Protein AF-A0A5C7UWY8-F1 (afdb_monomer)

Solvent-accessible surface area (backbone atoms only — not comparable to full-atom values): 12511 Å² total; per-residue (Å²): 142,84,90,80,82,90,76,83,80,80,79,81,80,80,80,80,78,79,77,80,76,74,81,79,75,79,69,24,66,31,75,59,85,69,29,35,39,34,20,68,48,31,67,48,39,24,32,61,89,77,68,46,77,48,72,62,61,56,79,76,38,30,28,92,88,68,48,75,45,56,75,54,28,55,38,21,54,36,47,46,75,54,93,52,32,35,44,28,36,22,42,49,63,49,103,84,68,50,74,41,86,47,75,48,54,33,66,40,51,80,60,57,79,75,65,76,78,57,70,84,67,46,57,64,47,76,41,80,88,83,27,38,39,38,38,37,72,41,77,53,93,84,37,36,23,29,38,36,26,43,38,54,76,94,47,99,48,69,46,82,45,80,43,83,75,35,80,90,40,67,84,40,74,79,84,80,82,88,76,81,86,90,83,90,84,84,80,85,80,80,86,82,88,86,87,86,134

pLDDT: mean 73.96, std 18.3, range [34.88, 95.44]

Sequence (197 aa):
MTVIKHQKFSIFSAFFLLCMCGNVIAESIAIKHDQIFIADKGLVVKNLLTGQLNQCTAPPLLDPAGNDVSSLLATATDIVIKRNLAVITVHPADNQGNATTDTVTVDVSKCLEQKTIPVKECISTVDLDRGVLTIPCVKINDSIVTVSMDRRGNSSNWEVTFFQNNSTMANYNEDDDDDDDDDDDDEETNKSEQKKR

Mean predicted aligned error: 17.4 Å

Foldseek 3Di:
DDDDDDDDPDPPPPPPPPPPPPPPDDWAWDDDFQWIWTQDLFTWIAGNVPRHTDCLRPDQFQAPVGDRCRNQSNAWRYWDDDQQKIWTWGFDADPVRHTDIDITITGNNSVDPQLDDPVVQQDWDADVVQQKTWGFQDDDPQATWIKMWHDPPPDPDTHIDTDRDPPSRGRHGDRPPCDDDDDDDDPDDDDDDDDDD

Radius of gyration: 32.95 Å; Cα contacts (8 Å, |Δi|>4): 306; chains: 1; bounding box: 58×58×141 Å

Nearest PDB structures (foldseek):
  3akh-assembly1_A  TM=3.050E-01  e=1.985E+00  Streptomyces avermitilis MA-4680 = NBRC 14893
  8pn9-assembly1_G  TM=2.428E-01  e=8.972E+00  Homo sapiens

Secondary structure (DSSP, 8-state):
------------------------PPPEEEEETTEEEEESSSEEEEETTT-PEEGGGPSPPB-TTS-B-TTGGGGEEEEEEETTEEEEEE--B-TTS-B--EEEEEE-GGGS---PPPGGGS--EEETTTTEEEEEEEEETTEEEEEEEEE-TTSS-EEEEEE---TTSTT--------------------------

Structure (mmCIF, N/CA/C/O backbone):
data_AF-A0A5C7UWY8-F1
#
_entry.id   AF-A0A5C7UWY8-F1
#
loop_
_atom_site.group_PDB
_atom_site.id
_atom_site.type_symbol
_atom_site.label_atom_id
_atom_site.label_alt_id
_atom_site.label_comp_id
_atom_site.label_asym_id
_atom_site.label_entity_id
_atom_site.label_seq_id
_atom_site.pdbx_PDB_ins_code
_atom_site.Cartn_x
_atom_site.Cartn_y
_atom_site.Cartn_z
_atom_site.occupancy
_atom_site.B_iso_or_equiv
_atom_site.auth_seq_id
_atom_site.auth_comp_id
_atom_site.auth_asym_id
_atom_site.auth_atom_id
_atom_site.pdbx_PDB_model_num
ATOM 1 N N . MET A 1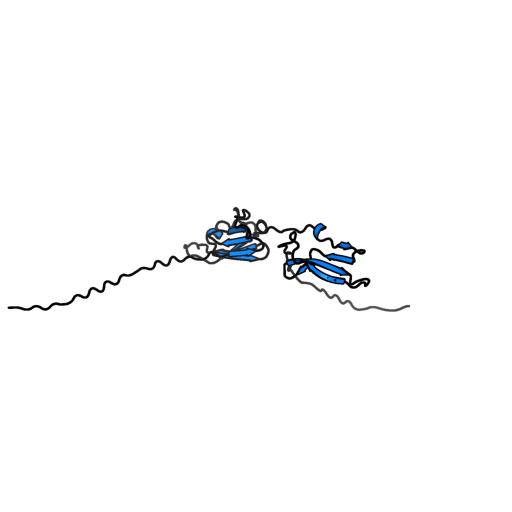 1 ? -12.396 -45.780 -80.104 1.00 41.78 1 MET A N 1
ATOM 2 C CA . MET A 1 1 ? -12.668 -46.555 -78.876 1.00 41.78 1 MET A CA 1
ATOM 3 C C . MET A 1 1 ? -11.401 -46.551 -78.040 1.00 41.78 1 MET A C 1
ATOM 5 O O . MET A 1 1 ? -10.534 -47.379 -78.273 1.00 41.78 1 MET A O 1
ATOM 9 N N . THR A 1 2 ? -11.269 -45.596 -77.118 1.00 36.19 2 THR A N 1
ATOM 10 C CA . THR A 1 2 ? -10.106 -45.504 -76.222 1.00 36.19 2 THR A CA 1
ATOM 11 C C . THR A 1 2 ? -10.588 -44.934 -74.896 1.00 36.19 2 THR A C 1
ATOM 13 O O . THR A 1 2 ? -11.111 -43.824 -74.861 1.00 36.19 2 THR A O 1
ATOM 16 N N . VAL A 1 3 ? -10.480 -45.716 -73.824 1.00 40.75 3 VAL A N 1
ATOM 17 C CA . VAL A 1 3 ? -10.902 -45.328 -72.472 1.00 40.75 3 VAL A CA 1
ATOM 18 C C . VAL A 1 3 ? -9.666 -44.879 -71.704 1.00 40.75 3 VAL A C 1
ATOM 20 O O . VAL A 1 3 ? -8.718 -45.651 -71.587 1.00 40.75 3 VAL A O 1
ATOM 23 N N . ILE A 1 4 ? -9.683 -43.668 -71.145 1.00 46.47 4 ILE A N 1
ATOM 24 C CA . ILE A 1 4 ? -8.669 -43.213 -70.185 1.00 46.47 4 ILE A CA 1
ATOM 25 C C . ILE A 1 4 ? -9.378 -42.879 -68.869 1.00 46.47 4 ILE A C 1
ATOM 27 O O . ILE A 1 4 ? -10.411 -42.214 -68.848 1.00 46.47 4 ILE A O 1
ATOM 31 N N . LYS A 1 5 ? -8.864 -43.456 -67.779 1.00 43.47 5 LYS A N 1
ATOM 32 C CA . LYS A 1 5 ? -9.513 -43.512 -66.462 1.00 43.47 5 LYS A CA 1
ATOM 33 C C . LYS A 1 5 ? -9.507 -42.162 -65.744 1.00 43.47 5 LYS A C 1
ATOM 35 O O . LYS A 1 5 ? -8.521 -41.435 -65.780 1.00 43.47 5 LYS A O 1
ATOM 40 N N . HIS A 1 6 ? -10.559 -41.918 -64.961 1.00 42.94 6 HIS A N 1
ATOM 41 C CA . HIS A 1 6 ? -10.547 -40.910 -63.902 1.00 42.94 6 HIS A CA 1
ATOM 42 C C . HIS A 1 6 ? -9.427 -41.187 -62.889 1.00 42.94 6 HIS A C 1
ATOM 44 O O . HIS A 1 6 ? -9.420 -42.242 -62.251 1.00 42.94 6 HIS A O 1
ATOM 50 N N . GLN A 1 7 ? -8.564 -40.200 -62.656 1.00 39.53 7 GLN A N 1
ATOM 51 C CA . GLN A 1 7 ? -7.721 -40.137 -61.466 1.00 39.53 7 GLN A CA 1
ATOM 52 C C . GLN A 1 7 ? -8.296 -39.062 -60.539 1.00 39.53 7 GLN A C 1
ATOM 54 O O . GLN A 1 7 ? -8.311 -37.878 -60.870 1.00 39.53 7 GLN A O 1
ATOM 59 N N . LYS A 1 8 ? -8.851 -39.486 -59.398 1.00 43.44 8 LYS A N 1
ATOM 60 C CA . LYS A 1 8 ? -9.470 -38.585 -58.418 1.00 43.44 8 LYS A CA 1
ATOM 61 C C . LYS A 1 8 ? -8.379 -37.772 -57.718 1.00 43.44 8 LYS A C 1
ATOM 63 O O . LYS A 1 8 ? -7.699 -38.301 -56.844 1.00 43.44 8 LYS A O 1
ATOM 68 N N . PHE A 1 9 ? -8.232 -36.498 -58.074 1.00 41.44 9 PHE A N 1
ATOM 69 C CA . PHE A 1 9 ? -7.355 -35.587 -57.341 1.00 41.44 9 PHE A CA 1
ATOM 70 C C . PHE A 1 9 ? -8.073 -35.117 -56.068 1.00 41.44 9 PHE A C 1
ATOM 72 O O . PHE A 1 9 ? -8.930 -34.236 -56.100 1.00 41.44 9 PHE A O 1
ATOM 79 N N . SER A 1 10 ? -7.786 -35.783 -54.949 1.00 45.25 10 SER A N 1
ATOM 80 C CA . SER A 1 10 ? -8.352 -35.453 -53.639 1.00 45.25 10 SER A CA 1
ATOM 81 C C . SER A 1 10 ? -7.640 -34.225 -53.071 1.00 45.25 10 SER A C 1
ATOM 83 O O . SER A 1 10 ? -6.580 -34.336 -52.462 1.00 45.25 10 SER A O 1
ATOM 85 N N . ILE A 1 11 ? -8.215 -33.043 -53.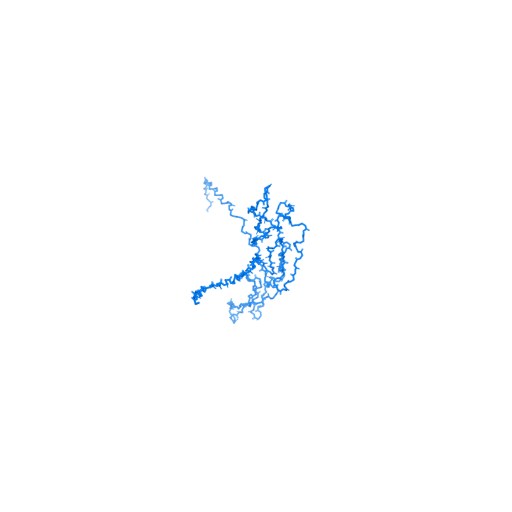296 1.00 49.72 11 ILE A N 1
ATOM 86 C CA . ILE A 1 11 ? -7.726 -31.799 -52.693 1.00 49.72 11 ILE A CA 1
ATOM 87 C C . ILE A 1 11 ? -8.260 -31.723 -51.259 1.00 49.72 11 ILE A C 1
ATOM 89 O O . ILE A 1 11 ? -9.351 -31.213 -51.006 1.00 49.72 11 ILE A O 1
ATOM 93 N N . PHE A 1 12 ? -7.477 -32.246 -50.314 1.00 43.03 12 PHE A N 1
ATOM 94 C CA . PHE A 1 12 ? -7.636 -31.947 -48.891 1.00 43.03 12 PHE A CA 1
ATOM 95 C C . PHE A 1 12 ? -7.250 -30.481 -48.653 1.00 43.03 12 PHE A C 1
ATOM 97 O O . PHE A 1 12 ? -6.081 -30.155 -48.456 1.00 43.03 12 PHE A O 1
ATOM 104 N N . SER A 1 13 ? -8.237 -29.584 -48.694 1.00 48.44 13 SER A N 1
ATOM 105 C CA . SER A 1 13 ? -8.031 -28.177 -48.343 1.00 48.44 13 SER A CA 1
ATOM 106 C C . SER A 1 13 ? -8.022 -28.031 -46.820 1.00 48.44 13 SER A C 1
ATOM 108 O O . SER A 1 13 ? -9.061 -27.838 -46.189 1.00 48.44 13 SER A O 1
ATOM 110 N N . ALA A 1 14 ? -6.843 -28.195 -46.217 1.00 52.59 14 ALA A N 1
ATOM 111 C CA . ALA A 1 14 ? -6.640 -27.965 -44.793 1.00 52.59 14 ALA A CA 1
ATOM 112 C C . ALA A 1 14 ? -6.742 -26.460 -44.495 1.00 52.59 14 ALA A C 1
ATOM 114 O O . ALA A 1 14 ? -5.789 -25.707 -44.692 1.00 52.59 14 ALA A O 1
ATOM 115 N N . PHE A 1 15 ? -7.910 -26.022 -44.021 1.00 52.28 15 PHE A N 1
ATOM 116 C CA . PHE A 1 15 ? -8.101 -24.664 -43.518 1.00 52.28 15 PHE A CA 1
ATOM 117 C C . PHE A 1 15 ? -7.307 -24.500 -42.214 1.00 52.28 15 PHE A C 1
ATOM 119 O O . PHE A 1 15 ? -7.752 -24.905 -41.141 1.00 52.28 15 PHE A O 1
ATOM 126 N N . PHE A 1 16 ? -6.109 -23.923 -42.317 1.00 50.97 16 PHE A N 1
ATOM 127 C CA . PHE A 1 16 ? -5.295 -23.534 -41.167 1.00 50.97 16 PHE A CA 1
ATOM 128 C C . PHE A 1 16 ? -5.970 -22.347 -40.468 1.00 50.97 16 PHE A C 1
ATOM 130 O O . PHE A 1 16 ? -5.723 -21.184 -40.787 1.00 50.97 16 PHE A O 1
ATOM 137 N N . LEU A 1 17 ? -6.865 -22.642 -39.524 1.00 53.84 17 LEU A N 1
ATOM 138 C CA . LEU A 1 17 ? -7.429 -21.634 -38.638 1.00 53.84 17 LEU A CA 1
ATOM 139 C C . LEU A 1 17 ? -6.336 -21.223 -37.641 1.00 53.84 17 LEU A C 1
ATOM 141 O O . LEU A 1 17 ? -6.195 -21.835 -36.583 1.00 53.84 17 LEU A O 1
ATOM 145 N N . LEU A 1 18 ? -5.536 -20.210 -37.997 1.00 51.44 18 LEU A N 1
ATOM 146 C CA . LEU A 1 18 ? -4.628 -19.562 -37.051 1.00 51.44 18 LEU A CA 1
ATOM 147 C C . LEU A 1 18 ? -5.477 -18.922 -35.948 1.00 51.44 18 LEU A C 1
ATOM 149 O O . LEU A 1 18 ? -5.981 -17.807 -36.091 1.00 51.44 18 LEU A O 1
ATOM 153 N N . CYS A 1 19 ? -5.641 -19.642 -34.841 1.00 55.00 19 CYS A N 1
ATOM 154 C CA . CYS A 1 19 ? -6.158 -19.062 -33.618 1.00 55.00 19 CYS A CA 1
ATOM 155 C C . CYS A 1 19 ? -5.071 -18.129 -33.077 1.00 55.00 19 CYS A C 1
ATOM 157 O O . CYS A 1 19 ? -4.118 -18.574 -32.436 1.00 55.00 19 CYS A O 1
ATOM 159 N N . MET A 1 20 ? -5.183 -16.839 -33.397 1.00 54.94 20 MET A N 1
ATOM 160 C CA . MET A 1 20 ? -4.377 -15.787 -32.784 1.00 54.94 20 MET A CA 1
ATOM 161 C C . MET A 1 20 ? -4.8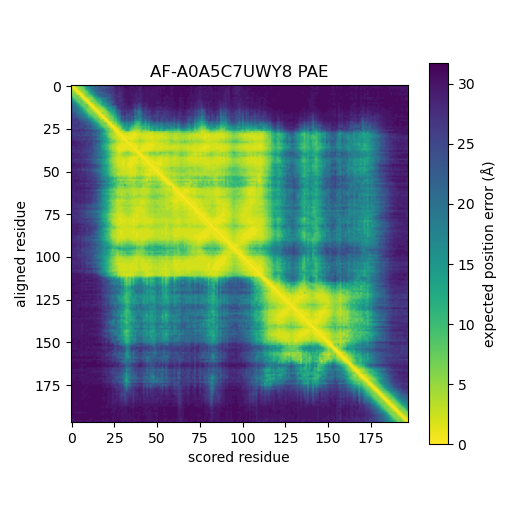10 -15.649 -31.322 1.00 54.94 20 MET A C 1
ATOM 163 O O . MET A 1 20 ? -5.588 -14.763 -30.971 1.00 54.94 20 MET A O 1
ATOM 167 N N . CYS A 1 21 ? -4.326 -16.555 -30.473 1.00 60.94 21 CYS A N 1
ATOM 168 C CA . CYS A 1 21 ? -4.398 -16.414 -29.029 1.00 60.94 21 CYS A CA 1
ATOM 169 C C . CYS A 1 21 ? -3.557 -15.194 -28.643 1.00 60.94 21 CYS A C 1
ATOM 171 O O . CYS A 1 21 ? -2.346 -15.295 -28.452 1.00 60.94 21 CYS A O 1
ATOM 173 N N . GLY A 1 22 ? -4.195 -14.024 -28.582 1.00 57.00 22 GLY A N 1
ATOM 174 C CA . GLY A 1 22 ? -3.589 -12.839 -27.997 1.00 57.00 22 GLY A CA 1
ATOM 175 C C . GLY A 1 22 ? -3.264 -13.145 -26.542 1.00 57.00 22 GLY A C 1
ATOM 176 O O . GLY A 1 22 ? -4.175 -13.343 -25.740 1.00 57.00 22 GLY A O 1
ATOM 177 N N . ASN A 1 23 ? -1.975 -13.224 -26.216 1.00 59.97 23 ASN A N 1
ATOM 178 C CA . ASN A 1 23 ? -1.529 -13.418 -24.844 1.00 59.97 23 ASN A CA 1
ATOM 179 C C . ASN A 1 23 ? -1.858 -12.150 -24.050 1.00 59.97 23 ASN A C 1
ATOM 181 O O . ASN A 1 23 ? -1.124 -11.166 -24.110 1.00 59.97 23 ASN A O 1
ATOM 185 N N . VAL A 1 24 ? -2.977 -12.173 -23.326 1.00 60.59 24 VAL A N 1
ATOM 186 C CA . VAL A 1 24 ? -3.260 -11.188 -22.283 1.00 60.59 24 VAL A CA 1
ATOM 187 C C . VAL A 1 24 ? -2.402 -11.577 -21.087 1.00 60.59 24 VAL A C 1
ATOM 189 O O . VAL A 1 24 ? -2.712 -12.533 -20.378 1.00 60.59 24 VAL A O 1
ATOM 192 N N . ILE A 1 25 ? -1.288 -10.873 -20.906 1.00 65.44 25 ILE A N 1
ATOM 193 C CA . ILE A 1 25 ? -0.490 -10.966 -19.685 1.00 65.44 25 ILE A CA 1
ATOM 194 C C . ILE A 1 25 ? -1.255 -10.183 -18.617 1.00 65.44 25 ILE A C 1
ATOM 196 O O . ILE A 1 25 ? -1.616 -9.031 -18.847 1.00 65.44 25 ILE A O 1
ATOM 200 N N . ALA A 1 26 ? -1.554 -10.821 -17.486 1.00 65.88 26 ALA A N 1
ATOM 201 C CA . ALA A 1 26 ? -2.142 -10.125 -16.350 1.00 65.88 26 ALA A CA 1
ATOM 202 C C . ALA A 1 26 ? -1.084 -9.205 -15.723 1.00 65.88 26 ALA A C 1
ATOM 204 O O . ALA A 1 26 ? 0.033 -9.647 -15.459 1.00 65.88 26 ALA A O 1
ATOM 205 N N . GLU A 1 27 ? -1.441 -7.943 -15.504 1.00 80.31 27 GLU A N 1
ATOM 206 C CA . GLU A 1 27 ? -0.616 -6.979 -14.769 1.00 80.31 27 GLU A CA 1
ATOM 207 C C . GLU A 1 27 ? -0.451 -7.452 -13.319 1.00 80.31 27 GLU A C 1
ATOM 209 O O . GLU A 1 27 ? -1.415 -7.935 -12.712 1.00 80.31 27 GLU A O 1
ATOM 214 N N . SER A 1 28 ? 0.751 -7.317 -12.753 1.00 89.44 28 SER A N 1
ATOM 215 C CA . SER A 1 28 ? 0.952 -7.646 -11.342 1.00 89.44 28 SER A CA 1
ATOM 216 C C . SER A 1 28 ? 0.348 -6.566 -10.451 1.00 89.44 28 SER A C 1
ATOM 218 O O . SER A 1 28 ? 0.473 -5.364 -10.719 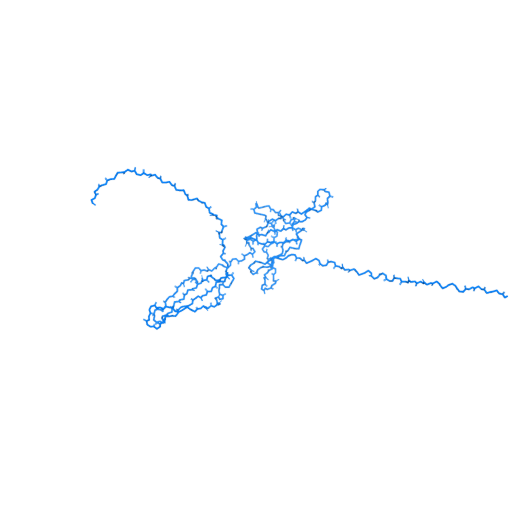1.00 89.44 28 SER A O 1
ATOM 220 N N . ILE A 1 29 ? -0.315 -7.017 -9.386 1.00 92.94 29 ILE A N 1
ATOM 221 C CA . ILE A 1 29 ? -0.980 -6.165 -8.408 1.00 92.94 29 ILE A CA 1
ATOM 222 C C . ILE A 1 29 ? -0.525 -6.518 -6.996 1.00 92.94 29 ILE A C 1
ATOM 224 O O . ILE A 1 29 ? -0.491 -7.685 -6.608 1.00 92.94 29 ILE A O 1
ATOM 228 N N . ALA A 1 30 ? -0.269 -5.488 -6.198 1.00 93.12 30 ALA A N 1
ATOM 229 C CA . ALA A 1 30 ? -0.096 -5.599 -4.759 1.00 93.12 30 ALA A CA 1
ATOM 230 C C . ALA A 1 30 ? -1.129 -4.714 -4.055 1.00 93.12 30 ALA A C 1
ATOM 232 O O . ALA A 1 30 ? -1.493 -3.647 -4.549 1.00 93.12 30 ALA A O 1
ATOM 233 N N . ILE A 1 31 ? -1.620 -5.146 -2.896 1.00 91.06 31 ILE A N 1
ATOM 234 C CA . ILE A 1 31 ? -2.599 -4.394 -2.103 1.00 91.06 31 ILE A CA 1
ATOM 235 C C . ILE A 1 31 ? -1.984 -4.138 -0.729 1.00 91.06 31 ILE A C 1
ATOM 237 O O . ILE A 1 31 ? -1.560 -5.080 -0.062 1.00 91.06 31 ILE A O 1
ATOM 241 N N . LYS A 1 32 ? -1.943 -2.871 -0.304 1.00 86.88 32 LYS A N 1
ATOM 242 C CA . LYS A 1 32 ? -1.599 -2.478 1.071 1.00 86.88 32 LYS A CA 1
ATOM 243 C C . LYS A 1 32 ? -2.518 -1.338 1.503 1.00 86.88 32 LYS A C 1
ATOM 245 O O . LYS A 1 32 ? -2.644 -0.345 0.789 1.00 86.88 32 LYS A O 1
ATOM 250 N N . HIS A 1 33 ? -3.129 -1.476 2.681 1.00 83.56 33 HIS A N 1
ATOM 251 C CA . HIS A 1 33 ? -4.189 -0.580 3.165 1.00 83.56 33 HIS A CA 1
ATOM 252 C C . HIS A 1 33 ? -5.322 -0.442 2.125 1.00 83.56 33 HIS A C 1
ATOM 254 O O . HIS A 1 33 ? -5.574 -1.360 1.345 1.00 83.56 33 HIS A O 1
ATOM 260 N N . ASP A 1 34 ? -5.987 0.712 2.078 1.00 85.19 34 ASP A N 1
ATOM 261 C CA . ASP A 1 34 ? -7.021 1.039 1.091 1.00 85.19 34 ASP A CA 1
ATOM 262 C C . ASP A 1 34 ? -6.438 1.397 -0.302 1.00 85.19 34 ASP A C 1
ATOM 264 O O . ASP A 1 34 ? -7.015 2.213 -1.024 1.00 85.19 34 ASP A O 1
ATOM 268 N N . GLN A 1 35 ? -5.291 0.826 -0.700 1.00 90.69 35 GLN A N 1
ATOM 269 C CA . GLN A 1 35 ? -4.588 1.130 -1.956 1.00 90.69 35 GLN A CA 1
ATOM 270 C C . GLN A 1 35 ? -4.208 -0.143 -2.735 1.00 90.69 35 GLN A C 1
ATOM 272 O O . GLN A 1 35 ? -3.698 -1.118 -2.181 1.00 90.69 35 GLN A O 1
ATOM 277 N N . ILE A 1 36 ? -4.424 -0.097 -4.049 1.00 92.62 36 ILE A N 1
ATOM 278 C CA . ILE A 1 36 ? -3.987 -1.071 -5.050 1.00 92.62 36 ILE A CA 1
ATOM 279 C C . ILE A 1 36 ? -2.801 -0.463 -5.797 1.00 92.62 36 ILE A C 1
ATOM 281 O O . ILE A 1 36 ? -2.933 0.601 -6.403 1.00 92.62 36 ILE A O 1
ATOM 285 N N . PHE A 1 37 ? -1.674 -1.158 -5.793 1.00 94.38 37 PHE A N 1
ATOM 286 C CA . PHE A 1 37 ? -0.471 -0.844 -6.551 1.00 94.38 37 PHE A CA 1
ATOM 287 C C . PHE A 1 37 ? -0.411 -1.769 -7.767 1.00 94.38 37 PHE A C 1
ATOM 289 O O . PHE A 1 37 ? -0.618 -2.973 -7.628 1.00 94.38 37 PHE A O 1
ATOM 296 N N . ILE A 1 38 ? -0.159 -1.216 -8.952 1.00 93.31 38 ILE A N 1
ATOM 297 C CA . ILE A 1 38 ? -0.161 -1.942 -10.226 1.00 93.31 38 ILE A CA 1
ATOM 298 C C . ILE A 1 38 ? 1.153 -1.663 -10.954 1.00 93.31 38 ILE A C 1
ATOM 300 O O . ILE A 1 38 ? 1.516 -0.498 -11.152 1.00 93.31 38 ILE A O 1
ATOM 304 N N . ALA A 1 39 ? 1.829 -2.733 -11.374 1.00 91.25 39 ALA A N 1
ATOM 305 C CA . ALA A 1 39 ? 2.994 -2.678 -12.247 1.00 91.25 39 ALA A CA 1
ATOM 306 C C . ALA A 1 39 ? 2.571 -2.914 -13.709 1.00 91.25 39 ALA A C 1
ATOM 308 O O . ALA A 1 39 ? 2.481 -4.053 -14.166 1.00 91.25 39 ALA A O 1
ATOM 309 N N . ASP A 1 40 ? 2.329 -1.825 -14.445 1.00 84.25 40 ASP A N 1
ATOM 310 C CA . ASP A 1 40 ? 2.189 -1.822 -15.911 1.00 84.25 40 ASP A CA 1
ATOM 311 C C . ASP A 1 40 ? 3.060 -0.711 -16.498 1.00 84.25 40 ASP A C 1
ATOM 313 O O . ASP A 1 40 ? 2.633 0.440 -16.601 1.00 84.25 40 ASP A O 1
ATOM 317 N N . LYS A 1 41 ? 4.310 -1.047 -16.855 1.00 80.19 41 LYS A N 1
ATOM 318 C CA . LYS A 1 41 ? 5.261 -0.121 -17.513 1.00 80.19 41 LYS A CA 1
ATOM 319 C C . LYS A 1 41 ? 5.411 1.225 -16.777 1.00 80.19 41 LYS A C 1
ATOM 321 O O . LYS A 1 41 ? 5.636 2.273 -17.383 1.00 80.19 41 LYS A O 1
ATOM 326 N N . GLY A 1 42 ? 5.250 1.174 -15.461 1.00 87.00 42 GLY A N 1
ATOM 327 C CA . GLY A 1 42 ? 5.181 2.287 -14.531 1.00 87.00 42 GLY A CA 1
ATOM 328 C C . GLY A 1 42 ? 4.590 1.794 -13.211 1.00 87.00 42 GLY A C 1
ATOM 329 O O . GLY A 1 42 ? 4.243 0.618 -13.080 1.00 87.00 42 GLY A O 1
ATOM 330 N N . LEU A 1 43 ? 4.456 2.699 -12.240 1.00 90.69 43 LEU A N 1
ATOM 331 C CA . LEU A 1 43 ? 3.789 2.421 -10.970 1.00 90.69 43 LEU A CA 1
ATOM 332 C C . LEU A 1 43 ? 2.482 3.213 -10.874 1.00 90.69 43 LEU A C 1
ATOM 334 O O . LEU A 1 43 ? 2.487 4.430 -10.670 1.00 90.69 43 LEU A O 1
ATOM 338 N N . VAL A 1 44 ? 1.355 2.516 -10.998 1.00 91.69 44 VAL A N 1
ATOM 339 C CA . VAL A 1 44 ? 0.018 3.109 -10.875 1.00 91.69 44 VAL A CA 1
ATOM 340 C C . VAL A 1 44 ? -0.574 2.738 -9.523 1.00 91.69 44 VAL A C 1
ATOM 342 O O . VAL A 1 44 ? -0.620 1.563 -9.169 1.00 91.69 44 VAL A O 1
ATOM 345 N N . VAL A 1 45 ? -1.077 3.730 -8.787 1.00 92.62 45 VAL A N 1
ATOM 346 C CA . VAL A 1 45 ? -1.766 3.512 -7.508 1.00 92.62 45 VAL A CA 1
ATOM 347 C C . VAL A 1 45 ? -3.230 3.921 -7.633 1.00 92.62 45 VAL A C 1
ATOM 349 O O . VAL A 1 45 ? -3.559 4.940 -8.245 1.00 92.62 45 VAL A O 1
ATOM 352 N N . LYS A 1 46 ? -4.129 3.108 -7.078 1.00 91.94 46 LYS A N 1
ATOM 353 C CA . LYS A 1 46 ? -5.576 3.350 -7.044 1.00 91.94 46 LYS A CA 1
ATOM 354 C C . LYS A 1 46 ? -6.118 3.104 -5.645 1.00 91.94 46 LYS A C 1
ATOM 356 O O . LYS A 1 46 ? -5.725 2.144 -4.997 1.00 91.94 46 LYS A O 1
ATOM 361 N N . ASN A 1 47 ? -7.088 3.897 -5.214 1.00 89.44 47 ASN A N 1
ATOM 362 C CA . ASN A 1 47 ? -7.817 3.625 -3.983 1.00 89.44 47 ASN A CA 1
ATOM 363 C C . ASN A 1 47 ? -8.701 2.369 -4.150 1.00 89.44 47 ASN A C 1
ATOM 365 O O . ASN A 1 47 ? -9.498 2.286 -5.085 1.00 89.44 47 ASN A O 1
ATOM 369 N N . LEU A 1 48 ? -8.583 1.413 -3.226 1.00 87.38 48 LEU A N 1
ATOM 370 C CA . LEU A 1 48 ? -9.264 0.112 -3.249 1.00 87.38 48 LEU A CA 1
ATOM 371 C C . LEU A 1 48 ? -10.796 0.232 -3.192 1.00 87.38 48 LEU A C 1
ATOM 373 O O . LEU A 1 48 ? -11.501 -0.544 -3.832 1.00 87.38 48 LEU A O 1
ATOM 377 N N . LEU A 1 49 ? -11.312 1.214 -2.446 1.00 84.56 49 LEU A N 1
ATOM 378 C CA . LEU A 1 49 ? -12.748 1.379 -2.187 1.00 84.56 49 LEU A CA 1
ATOM 379 C C . LEU A 1 49 ? -13.490 2.093 -3.329 1.00 84.56 49 LEU A C 1
ATOM 381 O O . LEU A 1 49 ? -14.675 1.851 -3.548 1.00 84.56 49 LEU A O 1
ATOM 385 N N . THR A 1 50 ? -12.808 2.993 -4.042 1.00 88.06 50 THR A N 1
ATOM 386 C CA . THR A 1 50 ? -13.412 3.877 -5.060 1.00 88.06 50 THR A CA 1
ATOM 387 C C . THR A 1 50 ? -12.909 3.631 -6.483 1.00 88.06 50 THR A C 1
ATOM 389 O O . THR A 1 50 ? -13.482 4.164 -7.434 1.00 88.06 50 THR A O 1
ATOM 392 N N . GLY A 1 51 ? -11.818 2.876 -6.648 1.00 86.75 51 GLY A N 1
ATOM 393 C CA . GLY A 1 51 ? -11.132 2.658 -7.925 1.00 86.75 51 GLY A CA 1
ATOM 394 C C . GLY A 1 51 ? -10.439 3.900 -8.507 1.00 86.75 51 GLY A C 1
ATOM 395 O O . GLY A 1 51 ? -9.881 3.821 -9.602 1.00 86.75 51 GLY A O 1
ATOM 396 N N . GLN A 1 52 ? -10.477 5.044 -7.812 1.00 90.25 52 GLN A N 1
ATOM 397 C CA . GL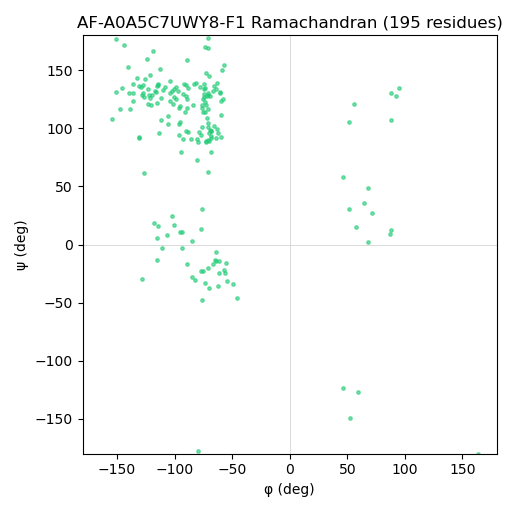N A 1 52 ? -9.885 6.303 -8.270 1.00 90.25 52 GLN A CA 1
ATOM 398 C C . GLN A 1 52 ? -8.357 6.243 -8.254 1.00 90.25 52 GLN A C 1
ATOM 400 O O . GLN A 1 52 ? -7.769 5.634 -7.363 1.00 90.25 52 GLN A O 1
ATOM 405 N N . LEU A 1 53 ? -7.715 6.906 -9.219 1.00 88.31 53 LEU A N 1
ATOM 406 C CA . LEU A 1 53 ? -6.257 7.041 -9.269 1.00 88.31 53 LEU A CA 1
ATOM 407 C C . LEU A 1 53 ? -5.749 7.902 -8.107 1.00 88.31 53 LEU A C 1
ATOM 409 O O . LEU A 1 53 ? -6.252 9.001 -7.876 1.00 88.31 53 LEU A O 1
ATOM 413 N N . ASN A 1 54 ? -4.714 7.420 -7.426 1.00 83.50 54 ASN A N 1
ATOM 414 C CA . ASN A 1 54 ? -3.966 8.168 -6.427 1.00 83.50 54 ASN A CA 1
ATOM 415 C C . ASN A 1 54 ? -2.765 8.845 -7.113 1.00 83.50 54 ASN A C 1
ATOM 417 O O . ASN A 1 54 ? -2.020 8.200 -7.847 1.00 83.50 54 ASN A O 1
ATOM 421 N N . GLN A 1 55 ? -2.581 10.151 -6.900 1.00 81.56 55 GLN A N 1
ATOM 422 C CA . GLN A 1 55 ? -1.513 10.935 -7.541 1.00 81.56 55 GLN A CA 1
ATOM 423 C C . GLN A 1 55 ? -0.165 10.864 -6.804 1.00 81.56 55 GLN A C 1
ATOM 425 O O . GLN A 1 55 ? 0.797 11.505 -7.223 1.00 81.56 55 GLN A O 1
ATOM 430 N N . CYS A 1 56 ? -0.071 10.074 -5.732 1.00 83.44 56 CYS A N 1
ATOM 431 C CA . CYS A 1 56 ? 1.153 9.879 -4.957 1.00 83.44 56 CYS A CA 1
ATOM 432 C C . CYS A 1 56 ? 2.356 9.363 -5.776 1.00 83.44 56 CYS A C 1
ATOM 434 O O . CYS A 1 56 ? 3.489 9.572 -5.354 1.00 83.44 56 CYS A O 1
ATOM 436 N N . THR A 1 57 ? 2.126 8.732 -6.939 1.00 81.75 57 THR A N 1
ATOM 437 C CA . THR A 1 57 ? 3.173 8.237 -7.854 1.00 81.75 57 THR A CA 1
ATOM 438 C C . THR A 1 57 ? 3.418 9.126 -9.077 1.00 81.75 57 THR A C 1
ATOM 440 O O . THR A 1 57 ? 3.914 8.666 -10.107 1.00 81.75 57 THR A O 1
ATOM 443 N N . ALA A 1 58 ? 3.093 10.419 -8.987 1.00 80.38 58 ALA A N 1
ATOM 444 C CA . ALA A 1 58 ? 3.530 11.394 -9.982 1.00 80.38 58 ALA A CA 1
ATOM 445 C C . ALA A 1 58 ? 5.078 11.462 -10.037 1.00 80.38 58 ALA A C 1
ATOM 447 O O . ALA A 1 58 ? 5.701 11.610 -8.984 1.00 80.38 58 ALA A O 1
ATOM 448 N N . PRO A 1 59 ? 5.711 11.388 -11.228 1.00 79.38 59 PRO A N 1
ATOM 449 C CA . PRO A 1 59 ? 7.166 11.480 -11.354 1.00 79.38 59 PRO A CA 1
ATOM 450 C C . PRO A 1 59 ? 7.757 12.793 -10.797 1.00 79.38 59 PRO A C 1
ATOM 452 O O . PRO A 1 59 ? 7.104 13.839 -10.895 1.00 79.38 59 PRO A O 1
ATOM 455 N N . PRO A 1 60 ? 9.006 12.785 -10.292 1.00 83.44 60 PRO A N 1
ATOM 456 C CA . PRO A 1 60 ? 9.937 11.655 -10.280 1.00 83.44 60 PRO A CA 1
ATOM 457 C C . PRO A 1 60 ? 9.616 10.632 -9.181 1.00 83.44 60 PRO A C 1
ATOM 459 O O . PRO A 1 60 ? 9.371 10.989 -8.029 1.00 83.44 60 PRO A O 1
ATOM 462 N N . LEU A 1 61 ? 9.652 9.350 -9.543 1.00 88.31 61 LEU A N 1
ATOM 463 C CA . LEU A 1 61 ? 9.614 8.238 -8.599 1.00 88.31 61 LEU A CA 1
ATOM 464 C C . LEU A 1 61 ? 11.027 7.989 -8.088 1.00 88.31 61 LEU A C 1
ATOM 466 O O . LEU A 1 61 ? 11.929 7.736 -8.885 1.00 88.31 61 LEU A O 1
ATOM 470 N N . LEU A 1 62 ? 11.211 8.100 -6.774 1.00 90.00 62 LEU A N 1
ATOM 471 C CA . LEU A 1 62 ? 12.527 8.067 -6.146 1.00 90.00 62 LEU A CA 1
ATOM 472 C C . LEU A 1 62 ? 12.790 6.728 -5.458 1.00 90.00 62 LEU A C 1
ATOM 474 O O . LEU A 1 62 ? 11.906 6.176 -4.795 1.00 90.00 62 LEU A O 1
ATOM 478 N N . ASP A 1 63 ? 14.025 6.247 -5.582 1.00 90.69 63 ASP A N 1
ATOM 479 C CA . ASP A 1 63 ? 14.548 5.187 -4.722 1.00 90.69 63 ASP A CA 1
ATOM 480 C C . ASP A 1 63 ? 14.851 5.713 -3.296 1.00 90.69 63 ASP A C 1
ATOM 482 O O . ASP A 1 63 ? 14.842 6.929 -3.064 1.00 90.69 63 ASP A O 1
ATOM 486 N N . PRO A 1 64 ? 15.141 4.836 -2.314 1.00 87.75 64 PRO A N 1
ATOM 487 C CA . PRO A 1 64 ? 15.489 5.259 -0.953 1.00 87.75 64 PRO A CA 1
ATOM 488 C C . PRO A 1 64 ? 16.756 6.128 -0.835 1.00 87.75 64 PRO A C 1
ATOM 490 O O . PRO A 1 64 ? 16.974 6.738 0.209 1.00 87.75 64 PRO A O 1
ATOM 493 N N . ALA A 1 65 ? 17.593 6.197 -1.876 1.00 89.19 65 ALA A N 1
ATOM 494 C CA . ALA A 1 65 ? 18.765 7.071 -1.944 1.00 89.19 65 ALA A CA 1
ATOM 495 C C . ALA A 1 65 ? 18.467 8.425 -2.633 1.00 89.19 65 ALA A C 1
ATOM 497 O O . ALA A 1 65 ? 19.340 9.293 -2.683 1.00 89.19 65 ALA A O 1
ATOM 498 N N . GLY A 1 66 ? 17.240 8.632 -3.127 1.00 87.00 66 GLY A N 1
ATOM 499 C CA . GLY A 1 66 ? 16.788 9.858 -3.784 1.00 87.00 66 GLY A CA 1
ATOM 500 C C . GLY A 1 66 ? 17.044 9.920 -5.295 1.00 87.00 66 GLY A C 1
ATOM 501 O O . GLY A 1 66 ? 16.905 10.998 -5.875 1.00 87.00 66 GLY A O 1
ATOM 502 N N . ASN A 1 67 ? 17.408 8.811 -5.945 1.00 90.12 67 ASN A N 1
ATOM 503 C CA . ASN A 1 67 ? 17.600 8.761 -7.397 1.00 90.12 67 ASN A CA 1
ATOM 504 C C . ASN A 1 67 ? 16.257 8.603 -8.124 1.00 90.12 67 ASN A C 1
ATOM 506 O O . ASN A 1 67 ? 15.424 7.799 -7.712 1.00 90.12 67 ASN A O 1
ATOM 510 N N . ASP A 1 68 ? 16.061 9.316 -9.238 1.00 91.31 68 ASP A N 1
ATOM 511 C CA . ASP A 1 68 ? 14.886 9.130 -10.101 1.00 91.31 68 ASP A CA 1
ATOM 512 C C . ASP A 1 68 ? 14.993 7.819 -10.894 1.00 91.31 68 ASP A C 1
ATOM 514 O O . ASP A 1 68 ? 15.849 7.665 -11.768 1.00 91.31 68 ASP A O 1
ATOM 518 N N . VAL A 1 69 ? 14.091 6.885 -10.594 1.00 90.75 69 VAL A N 1
ATOM 519 C CA . VAL A 1 69 ? 13.999 5.553 -11.207 1.00 90.75 69 VAL A CA 1
ATOM 520 C C . VAL A 1 69 ? 12.812 5.419 -12.170 1.00 90.75 69 VAL A C 1
ATOM 522 O O . VAL A 1 69 ? 12.552 4.332 -12.689 1.00 90.75 69 VAL A O 1
ATOM 525 N N . SER A 1 70 ? 12.108 6.519 -12.474 1.00 90.56 70 SER A N 1
ATOM 526 C CA . SER A 1 70 ? 10.904 6.527 -13.327 1.00 90.56 70 SER A CA 1
ATOM 527 C C . SER A 1 70 ? 11.117 5.879 -14.703 1.00 90.56 70 SER A C 1
ATOM 529 O O . SER A 1 70 ? 10.195 5.284 -15.259 1.00 90.56 70 SER A O 1
ATOM 531 N N . SER A 1 71 ? 12.328 5.973 -15.260 1.00 89.00 71 SER A N 1
ATOM 532 C CA . SER A 1 71 ? 12.692 5.395 -16.561 1.00 89.00 71 SER A CA 1
ATOM 533 C C . SER A 1 71 ? 12.846 3.870 -16.537 1.00 89.00 71 SER A C 1
ATOM 535 O O . SER A 1 71 ? 12.504 3.213 -17.519 1.00 89.00 71 SER A O 1
ATOM 537 N N . LEU A 1 72 ? 13.312 3.292 -15.424 1.00 88.56 72 LEU A N 1
ATOM 538 C CA . LEU A 1 72 ? 13.493 1.843 -15.263 1.00 88.56 72 LEU A CA 1
ATOM 539 C C . LEU A 1 72 ? 12.136 1.128 -15.178 1.00 88.56 72 LEU A C 1
ATOM 541 O O . LEU A 1 72 ? 11.930 0.062 -15.766 1.00 88.56 72 LEU A O 1
ATOM 545 N N . LEU A 1 73 ? 11.175 1.781 -14.518 1.00 90.06 73 LEU A N 1
ATOM 546 C CA . LEU A 1 73 ? 9.809 1.295 -14.334 1.00 90.06 73 LEU A CA 1
ATOM 547 C C . LEU A 1 73 ? 9.025 1.155 -15.648 1.00 90.06 73 LEU A C 1
ATOM 549 O O . LEU A 1 73 ? 8.041 0.422 -15.672 1.00 90.06 73 LEU A O 1
ATOM 553 N N . ALA A 1 74 ? 9.493 1.724 -16.766 1.00 89.19 74 ALA A N 1
ATOM 554 C CA . ALA A 1 74 ? 8.941 1.472 -18.105 1.00 89.19 74 ALA A CA 1
ATOM 555 C C . ALA A 1 74 ? 8.910 -0.025 -18.495 1.00 89.19 74 ALA A C 1
ATOM 557 O O . ALA A 1 74 ? 8.211 -0.414 -19.431 1.00 89.19 74 ALA A O 1
ATOM 558 N N . THR A 1 75 ? 9.656 -0.863 -17.769 1.00 90.19 75 THR A N 1
ATOM 559 C CA . THR A 1 75 ? 9.724 -2.323 -17.933 1.00 90.19 75 THR A CA 1
ATOM 560 C C . THR A 1 75 ? 9.249 -3.096 -16.696 1.00 90.19 75 THR A C 1
ATOM 562 O O . THR A 1 75 ? 9.569 -4.273 -16.559 1.00 90.19 75 THR A O 1
ATOM 565 N N . ALA A 1 76 ? 8.501 -2.450 -15.793 1.00 91.00 76 ALA A N 1
ATOM 566 C CA . ALA A 1 76 ? 7.936 -3.077 -14.600 1.00 91.00 76 ALA A CA 1
ATOM 567 C C . ALA A 1 76 ? 6.971 -4.220 -14.958 1.00 91.00 76 ALA A C 1
ATOM 569 O O . ALA A 1 76 ? 6.080 -4.041 -15.795 1.00 91.00 76 ALA A O 1
ATOM 570 N N . THR A 1 77 ? 7.156 -5.374 -14.312 1.00 90.62 77 THR A N 1
ATOM 571 C CA . THR A 1 77 ? 6.383 -6.609 -14.545 1.00 90.62 77 THR A CA 1
ATOM 572 C C . THR A 1 77 ? 5.799 -7.224 -13.277 1.00 90.62 77 THR A C 1
ATOM 574 O O . THR A 1 77 ? 4.749 -7.859 -13.356 1.00 90.62 77 THR A O 1
ATOM 577 N N . ASP A 1 78 ? 6.443 -7.039 -12.123 1.00 92.00 78 ASP A N 1
ATOM 578 C CA . ASP A 1 78 ? 5.983 -7.575 -10.839 1.00 92.00 78 ASP A CA 1
ATOM 579 C C . ASP A 1 78 ? 6.193 -6.576 -9.696 1.00 92.00 78 ASP A C 1
ATOM 581 O O . ASP A 1 78 ? 7.083 -5.728 -9.783 1.00 92.00 78 ASP A O 1
ATOM 585 N N . ILE A 1 79 ? 5.380 -6.653 -8.639 1.00 94.75 79 ILE A N 1
ATOM 586 C CA . ILE A 1 79 ? 5.412 -5.711 -7.516 1.00 94.75 79 ILE A CA 1
ATOM 587 C C . ILE A 1 79 ? 5.078 -6.371 -6.176 1.00 94.75 79 ILE A C 1
ATOM 589 O O . ILE A 1 79 ? 4.082 -7.072 -6.027 1.00 94.75 79 ILE A O 1
ATOM 593 N N . VAL A 1 80 ? 5.880 -6.049 -5.161 1.00 94.94 80 VAL A N 1
ATOM 594 C CA . VAL A 1 80 ? 5.639 -6.389 -3.755 1.00 94.94 80 VAL A CA 1
ATOM 595 C C . VAL A 1 80 ? 5.771 -5.123 -2.911 1.00 94.94 80 VAL A C 1
ATOM 597 O O . VAL A 1 80 ? 6.720 -4.360 -3.078 1.00 94.94 80 VAL A O 1
ATOM 600 N N . ILE A 1 81 ? 4.843 -4.895 -1.976 1.00 92.69 81 ILE A N 1
ATOM 601 C CA . ILE A 1 81 ? 4.946 -3.801 -0.996 1.00 92.69 81 ILE A CA 1
ATOM 602 C C . ILE A 1 81 ? 5.431 -4.366 0.343 1.00 92.69 81 ILE A C 1
ATOM 604 O O . ILE A 1 81 ? 4.816 -5.286 0.883 1.00 92.69 81 ILE A O 1
ATOM 608 N N . LYS A 1 82 ? 6.502 -3.799 0.909 1.00 89.81 82 LYS A N 1
ATOM 609 C CA . LYS A 1 82 ? 7.023 -4.143 2.245 1.00 89.81 82 LYS A CA 1
ATOM 610 C C . LYS A 1 82 ? 7.375 -2.860 2.998 1.00 89.81 82 LYS A C 1
ATOM 612 O O . LYS A 1 82 ? 8.035 -1.981 2.450 1.00 89.81 82 LYS A O 1
ATOM 617 N N . ARG A 1 83 ? 6.906 -2.732 4.249 1.00 86.06 83 ARG A N 1
ATOM 618 C CA . ARG A 1 83 ? 6.906 -1.458 5.002 1.00 86.06 83 ARG A CA 1
ATOM 619 C C . ARG A 1 83 ? 6.379 -0.331 4.092 1.00 86.06 83 ARG A C 1
ATOM 621 O O . ARG A 1 83 ? 5.282 -0.496 3.552 1.00 86.06 83 ARG A O 1
ATOM 628 N N . ASN A 1 84 ? 7.127 0.750 3.885 1.00 88.50 84 ASN A N 1
ATOM 629 C CA . ASN A 1 84 ? 6.732 1.882 3.034 1.00 88.50 84 ASN A CA 1
ATOM 630 C C . ASN A 1 84 ? 7.369 1.858 1.633 1.00 88.50 84 ASN A C 1
ATOM 632 O O . ASN A 1 84 ? 7.359 2.864 0.930 1.00 88.50 84 ASN A O 1
ATOM 636 N N . LEU A 1 85 ? 7.905 0.707 1.216 1.00 92.00 85 LEU A N 1
ATOM 637 C CA . LEU A 1 85 ? 8.640 0.534 -0.033 1.00 92.00 85 LEU A CA 1
ATOM 638 C C . LEU A 1 85 ? 7.891 -0.392 -0.997 1.00 92.00 85 LEU A C 1
ATOM 640 O O . LEU A 1 85 ? 7.379 -1.443 -0.601 1.00 92.00 85 LEU A O 1
ATOM 644 N N . ALA A 1 86 ? 7.872 -0.021 -2.275 1.00 94.19 86 ALA A N 1
ATOM 645 C CA . ALA A 1 86 ? 7.499 -0.903 -3.372 1.00 94.19 86 ALA A CA 1
ATOM 646 C C . ALA A 1 86 ? 8.771 -1.489 -3.991 1.00 94.19 86 ALA A C 1
ATOM 648 O O . ALA A 1 86 ? 9.591 -0.743 -4.520 1.00 94.19 86 ALA A O 1
ATOM 649 N N . VAL A 1 87 ? 8.928 -2.810 -3.936 1.00 95.44 87 VAL A N 1
ATOM 650 C CA . VAL A 1 87 ? 9.971 -3.547 -4.659 1.00 95.44 87 VAL A CA 1
ATOM 651 C C . VAL A 1 87 ? 9.359 -4.034 -5.964 1.00 95.44 87 VAL A C 1
ATOM 653 O O . VAL A 1 87 ? 8.359 -4.752 -5.954 1.00 95.44 87 VAL A O 1
ATOM 656 N N . ILE A 1 88 ? 9.926 -3.596 -7.084 1.00 95.19 88 ILE A N 1
ATOM 657 C CA . ILE A 1 88 ? 9.351 -3.753 -8.418 1.00 95.19 88 ILE A CA 1
ATOM 658 C C . ILE A 1 88 ? 10.354 -4.483 -9.306 1.00 95.19 88 ILE A C 1
ATOM 660 O O . ILE A 1 88 ? 11.465 -3.999 -9.530 1.00 95.19 88 ILE A O 1
ATOM 664 N N . THR A 1 89 ? 9.959 -5.635 -9.840 1.00 94.19 89 THR A N 1
ATOM 665 C CA . THR A 1 89 ? 10.759 -6.359 -10.833 1.00 94.19 89 THR A CA 1
ATOM 666 C C . THR A 1 89 ? 10.664 -5.630 -12.166 1.00 94.19 89 THR A C 1
ATOM 668 O O . THR A 1 89 ? 9.567 -5.360 -12.661 1.00 94.19 89 THR A O 1
ATOM 671 N N . VAL A 1 90 ? 11.818 -5.322 -12.750 1.00 93.56 90 VAL A N 1
ATOM 672 C CA . VAL A 1 90 ? 11.967 -4.619 -14.027 1.00 93.56 90 VAL A CA 1
ATOM 673 C C . VAL A 1 90 ? 12.807 -5.446 -15.000 1.00 93.56 90 VAL A C 1
ATOM 675 O O . VAL A 1 90 ? 13.553 -6.350 -14.609 1.00 93.56 90 VAL A O 1
ATOM 678 N N . HIS A 1 91 ? 12.682 -5.148 -16.292 1.00 92.25 91 HIS A N 1
ATOM 679 C CA . HIS A 1 91 ? 13.423 -5.803 -17.372 1.00 92.25 91 HIS A CA 1
ATOM 680 C C . HIS A 1 91 ? 14.161 -4.780 -18.260 1.00 92.25 91 HIS A C 1
ATOM 682 O O . HIS A 1 91 ? 13.849 -4.674 -19.453 1.00 92.25 91 HIS A O 1
ATOM 688 N N . PRO A 1 92 ? 15.113 -3.994 -17.709 1.00 89.25 92 PRO A N 1
ATOM 689 C CA . PRO A 1 92 ? 15.938 -3.079 -18.493 1.00 89.25 92 PRO A CA 1
ATOM 690 C C . PRO A 1 92 ? 16.707 -3.812 -19.601 1.00 89.25 92 PRO A C 1
ATOM 692 O O . PRO A 1 92 ? 16.990 -5.007 -19.507 1.00 89.25 92 PRO A O 1
ATOM 695 N N . ALA A 1 93 ? 17.052 -3.079 -20.660 1.00 89.69 93 ALA A N 1
ATO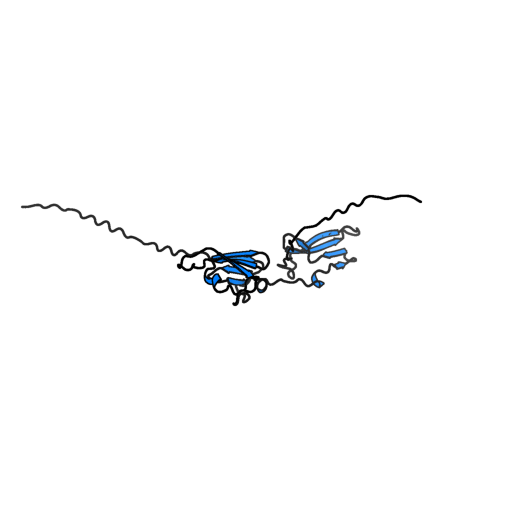M 696 C CA . ALA A 1 93 ? 17.874 -3.593 -21.749 1.00 89.69 93 ALA A CA 1
ATOM 697 C C . ALA A 1 93 ? 19.367 -3.348 -21.479 1.00 89.69 93 ALA A C 1
ATOM 699 O O . ALA A 1 93 ? 19.753 -2.250 -21.073 1.00 89.69 93 ALA A O 1
ATOM 700 N N . ASP A 1 94 ? 20.204 -4.348 -21.756 1.00 86.19 94 ASP A N 1
ATOM 701 C CA . ASP A 1 94 ? 21.660 -4.206 -21.753 1.00 86.19 94 ASP A CA 1
ATOM 702 C C . ASP A 1 94 ? 22.169 -3.359 -22.944 1.00 86.19 94 ASP A C 1
ATOM 704 O O . ASP A 1 94 ? 21.417 -2.935 -23.827 1.00 86.19 94 ASP A O 1
ATOM 708 N N . ASN A 1 95 ? 23.487 -3.133 -23.004 1.00 86.62 95 ASN A N 1
ATOM 709 C CA . ASN A 1 95 ? 24.138 -2.376 -24.085 1.00 86.62 95 ASN A CA 1
ATOM 710 C C . ASN A 1 95 ? 24.028 -3.042 -25.476 1.00 86.62 95 ASN A C 1
ATOM 712 O O . ASN A 1 95 ? 24.470 -2.470 -26.474 1.00 86.62 95 ASN A O 1
ATOM 716 N N . GLN A 1 96 ? 23.487 -4.257 -25.547 1.00 88.19 96 GLN A N 1
ATOM 717 C CA . GLN A 1 96 ? 23.279 -5.060 -26.745 1.00 88.19 96 GLN A CA 1
ATOM 718 C C . GLN A 1 96 ? 21.781 -5.206 -27.088 1.00 88.19 96 GLN A C 1
ATOM 720 O O . GLN A 1 96 ? 21.453 -5.763 -28.136 1.00 88.19 96 GLN A O 1
ATOM 725 N N . GLY A 1 97 ? 20.880 -4.663 -26.259 1.00 84.31 97 GLY A N 1
ATOM 726 C CA . GLY A 1 97 ? 19.429 -4.705 -26.433 1.00 84.31 97 GLY A CA 1
ATOM 727 C C . GLY A 1 97 ? 18.735 -5.945 -25.854 1.00 84.31 97 GLY A C 1
ATOM 728 O O . GLY A 1 97 ? 17.545 -6.130 -26.112 1.00 84.31 97 GLY A O 1
ATOM 729 N N . ASN A 1 98 ? 19.429 -6.795 -25.091 1.00 87.62 98 ASN A N 1
ATOM 730 C CA . ASN A 1 98 ? 18.814 -7.948 -24.427 1.00 87.62 98 ASN A CA 1
ATOM 731 C C . ASN A 1 98 ? 18.167 -7.513 -23.109 1.00 87.62 98 ASN A C 1
ATOM 733 O O . ASN A 1 98 ? 18.763 -6.756 -22.347 1.00 87.62 98 ASN A O 1
ATOM 737 N N . ALA A 1 99 ? 16.976 -8.030 -22.810 1.00 86.12 99 ALA A N 1
ATOM 738 C CA . ALA A 1 99 ? 16.329 -7.796 -21.523 1.00 86.12 99 ALA A CA 1
ATOM 739 C C . ALA A 1 99 ? 17.049 -8.558 -20.395 1.00 86.12 99 ALA A C 1
ATOM 741 O O . ALA A 1 99 ? 17.252 -9.771 -20.486 1.00 86.12 99 ALA A O 1
ATOM 742 N N . THR A 1 100 ? 17.387 -7.849 -19.321 1.00 90.19 100 THR A N 1
ATOM 743 C CA . THR A 1 100 ? 17.963 -8.392 -18.083 1.00 90.19 100 THR A CA 1
ATOM 744 C C . THR A 1 100 ? 16.994 -8.183 -16.927 1.00 90.19 100 THR A C 1
ATOM 746 O O . THR A 1 100 ? 16.452 -7.091 -16.793 1.00 90.19 100 THR A O 1
ATOM 749 N N . THR A 1 101 ? 16.790 -9.187 -16.074 1.00 91.31 101 THR A N 1
ATOM 750 C CA . THR A 1 101 ? 15.982 -9.028 -14.853 1.00 91.31 101 THR A CA 1
ATOM 751 C C . THR A 1 101 ? 16.747 -8.234 -13.801 1.00 91.31 101 THR A C 1
ATOM 753 O O . THR A 1 101 ? 17.874 -8.596 -13.470 1.00 91.31 101 THR A O 1
ATOM 756 N N . ASP A 1 102 ? 16.109 -7.205 -13.249 1.00 91.81 102 ASP A N 1
ATOM 757 C CA . ASP A 1 102 ? 16.614 -6.395 -12.138 1.00 91.81 102 ASP A CA 1
ATOM 758 C C . ASP A 1 102 ? 15.442 -5.982 -11.220 1.00 91.81 102 ASP A C 1
ATOM 760 O O . ASP A 1 102 ? 14.274 -6.218 -11.549 1.00 91.81 102 ASP A O 1
ATOM 764 N N . THR A 1 103 ? 15.727 -5.380 -10.067 1.00 93.19 103 THR A N 1
ATOM 765 C CA . THR A 1 103 ? 14.718 -4.904 -9.108 1.00 93.19 103 THR A CA 1
ATOM 766 C C . THR A 1 103 ? 14.941 -3.446 -8.741 1.00 93.19 103 THR A C 1
ATOM 768 O O . THR A 1 103 ? 16.031 -3.062 -8.327 1.00 93.19 103 THR A O 1
ATOM 771 N N . VAL A 1 104 ? 13.878 -2.651 -8.816 1.00 93.75 104 VAL A N 1
ATOM 772 C CA . VAL A 1 104 ? 13.859 -1.240 -8.424 1.00 93.75 104 VAL A CA 1
ATOM 773 C C . VAL A 1 104 ? 13.015 -1.081 -7.168 1.00 93.75 104 VAL A C 1
ATOM 775 O O . VAL A 1 104 ? 11.888 -1.569 -7.107 1.00 93.75 104 VAL A O 1
ATOM 778 N N . THR A 1 105 ? 13.540 -0.356 -6.185 1.00 94.69 105 THR A N 1
ATOM 779 C CA . THR A 1 105 ? 12.798 0.018 -4.976 1.00 94.69 105 THR A CA 1
ATOM 780 C C . THR A 1 105 ? 12.311 1.456 -5.102 1.00 94.69 105 THR A C 1
ATOM 782 O O . THR A 1 105 ? 13.093 2.329 -5.464 1.00 94.69 105 THR A O 1
ATOM 785 N N . VAL A 1 106 ? 11.043 1.712 -4.781 1.00 93.75 106 VAL A N 1
ATOM 786 C CA . VAL A 1 106 ? 10.426 3.049 -4.776 1.00 93.75 106 VAL A CA 1
ATOM 787 C C . VAL A 1 106 ? 9.855 3.339 -3.390 1.00 93.75 106 VAL A C 1
ATOM 789 O O . VAL A 1 106 ? 9.155 2.493 -2.829 1.00 93.75 106 VAL A O 1
ATOM 792 N N . ASP A 1 107 ? 10.109 4.530 -2.843 1.00 90.44 107 ASP A N 1
ATOM 793 C CA . ASP A 1 107 ? 9.408 4.999 -1.639 1.00 90.44 107 ASP A CA 1
ATOM 794 C C . ASP A 1 107 ? 7.946 5.342 -1.973 1.00 90.44 107 ASP A C 1
ATOM 796 O O . ASP A 1 107 ? 7.656 6.247 -2.760 1.00 90.44 107 ASP A O 1
ATOM 800 N N . VAL A 1 108 ? 7.017 4.604 -1.361 1.00 90.88 108 VAL A N 1
ATOM 801 C CA . VAL A 1 108 ? 5.566 4.777 -1.508 1.00 90.88 108 VAL A CA 1
ATOM 802 C C . VAL A 1 108 ? 4.889 5.222 -0.208 1.00 90.88 108 VAL A C 1
ATOM 804 O O . VAL A 1 108 ? 3.663 5.174 -0.115 1.00 90.88 108 VAL A O 1
ATOM 807 N N . SER A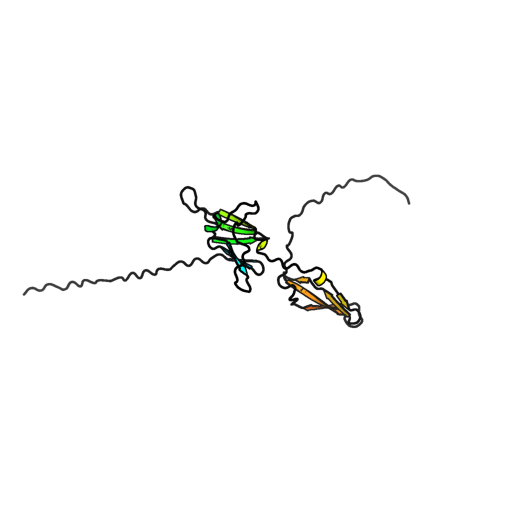 1 109 ? 5.646 5.714 0.778 1.00 86.44 109 SER A N 1
ATOM 808 C CA . SER A 1 109 ? 5.126 6.303 2.026 1.00 86.44 109 SER A CA 1
ATOM 809 C C . SER A 1 109 ? 3.968 7.279 1.779 1.00 86.44 109 SER A C 1
ATOM 811 O O . SER A 1 109 ? 2.905 7.157 2.378 1.00 86.44 109 SER A O 1
ATOM 813 N N . LYS A 1 110 ? 4.116 8.182 0.802 1.00 86.00 110 LYS A N 1
ATOM 814 C CA . LYS A 1 110 ? 3.100 9.179 0.403 1.00 86.00 110 LYS A CA 1
ATOM 815 C C . LYS A 1 110 ? 1.829 8.587 -0.220 1.00 86.00 110 LYS A C 1
ATOM 817 O O . LYS A 1 110 ? 0.831 9.293 -0.329 1.00 86.00 110 LYS A O 1
ATOM 822 N N . CYS A 1 111 ? 1.859 7.333 -0.670 1.00 87.62 111 CYS A N 1
ATOM 823 C CA . CYS A 1 111 ? 0.680 6.614 -1.161 1.00 87.62 111 CYS A CA 1
ATOM 824 C C . CYS A 1 111 ? -0.114 5.958 -0.037 1.00 87.62 111 CYS A C 1
ATOM 826 O O . CYS A 1 111 ? -1.321 5.749 -0.163 1.00 87.62 111 CYS A O 1
ATOM 828 N N . LEU A 1 112 ? 0.572 5.603 1.045 1.00 85.38 112 LEU A N 1
ATOM 829 C CA . LEU A 1 112 ? -0.003 4.945 2.198 1.00 85.38 112 LEU A CA 1
ATOM 830 C C . LEU A 1 112 ? -0.570 6.029 3.116 1.00 85.38 112 LEU A C 1
ATOM 832 O O . LEU A 1 112 ? 0.124 6.554 3.979 1.00 85.38 112 LEU A O 1
ATOM 836 N N . GLU A 1 113 ? -1.848 6.365 2.925 1.00 68.94 113 GLU A N 1
ATOM 837 C CA . GLU A 1 113 ? -2.591 7.190 3.881 1.00 68.94 113 GLU A CA 1
ATOM 838 C C . GLU A 1 113 ? -2.620 6.488 5.247 1.00 68.94 113 GLU A C 1
ATOM 840 O O . GLU A 1 113 ? -3.492 5.663 5.528 1.00 68.94 113 GLU A O 1
ATOM 845 N N . GLN A 1 114 ? -1.654 6.814 6.105 1.00 61.25 114 GLN A N 1
ATOM 846 C CA . GLN A 1 114 ? -1.700 6.459 7.513 1.00 61.25 114 GLN A CA 1
ATOM 847 C C . GLN A 1 114 ? -2.858 7.227 8.148 1.00 61.25 114 GLN A C 1
ATOM 849 O O . GLN A 1 114 ? -2.755 8.422 8.444 1.00 61.25 114 GLN A O 1
ATOM 854 N N . LYS A 1 115 ? -3.982 6.538 8.368 1.00 60.41 115 LYS A N 1
ATOM 855 C CA . LYS A 1 115 ? -5.014 7.025 9.283 1.00 60.41 115 LYS A CA 1
ATOM 856 C C . LYS A 1 115 ? -4.385 7.082 10.666 1.00 60.41 115 LYS A C 1
ATOM 858 O O . LYS A 1 115 ? -4.284 6.069 11.336 1.00 60.41 115 LYS A O 1
ATOM 863 N N . THR A 1 116 ? -3.960 8.258 11.098 1.00 59.97 116 THR A N 1
ATOM 864 C CA . THR A 1 116 ? -3.536 8.470 12.480 1.00 59.97 116 THR A CA 1
ATOM 865 C C . THR A 1 116 ? -4.783 8.556 13.354 1.00 59.97 116 THR A C 1
ATOM 867 O O . THR A 1 116 ? -5.605 9.454 13.170 1.00 59.97 116 THR A O 1
ATOM 870 N N . ILE A 1 117 ? -4.952 7.631 14.306 1.00 64.31 117 ILE A N 1
ATOM 871 C CA . ILE A 1 117 ? -5.987 7.774 15.335 1.00 64.31 117 ILE A CA 1
ATOM 872 C C . ILE A 1 117 ? -5.528 8.878 16.298 1.00 64.31 117 ILE A C 1
ATOM 874 O O . ILE A 1 117 ? -4.470 8.748 16.919 1.00 64.31 117 ILE A O 1
ATOM 878 N N . PRO A 1 118 ? -6.288 9.973 16.469 1.00 70.69 118 PRO A N 1
ATOM 879 C CA . PRO A 1 118 ? -5.935 10.997 17.440 1.00 70.69 118 PRO A CA 1
ATOM 880 C C . PRO A 1 118 ? -5.986 10.417 18.859 1.00 70.69 118 PRO A C 1
ATOM 882 O O . PRO A 1 118 ? -6.991 9.824 19.235 1.00 70.69 118 PRO A O 1
ATOM 885 N N . VAL A 1 119 ? -4.970 10.668 19.694 1.00 72.06 119 VAL A N 1
ATOM 886 C CA . VAL A 1 119 ? -4.866 10.120 21.072 1.00 72.06 119 VAL A CA 1
ATOM 887 C C . VAL A 1 119 ? -6.143 10.315 21.908 1.00 72.06 119 VAL A C 1
ATOM 889 O O . VAL A 1 119 ? -6.516 9.439 22.684 1.00 72.06 119 VAL A O 1
ATOM 892 N N . LYS A 1 120 ? -6.868 11.427 21.706 1.00 78.81 120 LYS A N 1
ATOM 893 C CA . LYS A 1 120 ? -8.175 11.714 22.338 1.00 78.81 120 LYS A CA 1
ATOM 894 C C . LYS A 1 120 ? -9.246 10.630 22.094 1.00 78.81 120 LYS A C 1
ATOM 896 O O . LYS A 1 120 ? -10.184 10.533 22.875 1.00 78.81 120 LYS A O 1
ATOM 901 N N . GLU A 1 121 ? -9.133 9.856 21.015 1.00 76.81 121 GLU A N 1
ATOM 902 C CA . GLU A 1 121 ? -10.074 8.801 20.613 1.00 76.81 121 GLU A CA 1
ATOM 903 C C . GLU A 1 121 ? -9.692 7.449 21.237 1.00 76.81 121 GLU A C 1
ATOM 905 O O . GLU A 1 121 ? -10.550 6.581 21.360 1.00 76.81 121 GLU A O 1
ATOM 910 N N . CYS A 1 122 ? -8.453 7.311 21.732 1.00 85.94 122 CYS A N 1
ATOM 911 C CA . CYS A 1 122 ? -7.960 6.161 22.497 1.00 85.94 122 CYS A CA 1
ATOM 912 C C . CYS A 1 122 ? -8.081 6.324 24.028 1.00 85.94 122 CYS A C 1
ATOM 914 O O . CYS A 1 122 ? -7.528 5.526 24.786 1.00 85.94 122 CYS A O 1
ATOM 916 N N . ILE A 1 123 ? -8.800 7.339 24.522 1.00 87.50 123 ILE A N 1
ATOM 917 C CA . ILE A 1 123 ? -8.990 7.530 25.967 1.00 87.50 123 ILE A CA 1
ATOM 918 C C . ILE A 1 123 ? -10.000 6.505 26.495 1.00 87.50 123 ILE A C 1
ATOM 920 O O . ILE A 1 123 ? -11.189 6.559 26.181 1.00 87.50 123 ILE A O 1
ATOM 924 N N . SER A 1 124 ? -9.528 5.595 27.349 1.00 91.06 124 SER A N 1
ATOM 925 C CA . SER A 1 124 ? -10.403 4.691 28.102 1.00 91.06 124 SER A CA 1
ATOM 926 C C . SER A 1 124 ? -11.258 5.467 29.103 1.00 91.06 124 SER A C 1
ATOM 928 O O . SER A 1 124 ? -10.763 6.349 29.806 1.00 91.06 124 SER A O 1
ATOM 930 N N . THR A 1 125 ? -12.543 5.130 29.191 1.00 89.75 125 THR A N 1
ATOM 931 C CA . THR A 1 125 ? -13.510 5.809 30.067 1.00 89.75 125 THR A CA 1
ATOM 932 C C . THR A 1 125 ? -14.213 4.812 30.976 1.00 89.75 125 THR A C 1
ATOM 934 O O . THR A 1 125 ? -14.521 3.697 30.563 1.00 89.75 125 THR A O 1
ATOM 937 N N . VAL A 1 126 ? -14.468 5.208 32.225 1.00 89.62 126 VAL A N 1
ATOM 938 C CA . VAL A 1 126 ? -15.205 4.395 33.198 1.00 89.62 126 VAL A CA 1
ATOM 939 C C . VAL A 1 126 ? -16.365 5.190 33.787 1.00 89.62 126 VAL A C 1
ATOM 941 O O . VAL A 1 126 ? -16.187 6.289 34.309 1.00 89.62 126 VAL A O 1
ATOM 944 N N . ASP A 1 127 ? -17.555 4.610 33.712 1.00 88.31 127 ASP A N 1
ATOM 945 C CA . ASP A 1 127 ? -18.770 5.065 34.374 1.00 88.31 127 ASP A CA 1
ATOM 946 C C . ASP A 1 127 ? -19.036 4.119 35.553 1.00 88.31 127 ASP A C 1
ATOM 948 O O . ASP A 1 127 ? -19.434 2.966 35.377 1.00 88.31 127 ASP A O 1
ATOM 952 N N . LEU A 1 128 ? -18.749 4.579 36.773 1.00 84.06 128 LEU A N 1
ATOM 953 C CA . LEU A 1 128 ? -18.875 3.763 37.985 1.00 84.06 128 LEU A CA 1
ATOM 954 C C . LEU A 1 128 ? -20.329 3.599 38.452 1.00 84.06 128 LEU A C 1
ATOM 956 O O . LEU A 1 128 ? -20.630 2.614 39.136 1.00 84.06 128 LEU A O 1
ATOM 960 N N . ASP A 1 129 ? -21.218 4.513 38.062 1.00 84.81 129 ASP A N 1
ATOM 961 C CA . ASP A 1 129 ? -22.635 4.487 38.429 1.00 84.81 129 ASP A CA 1
ATOM 962 C C . ASP A 1 129 ? -23.372 3.438 37.593 1.00 84.81 129 ASP A C 1
ATOM 964 O O . ASP A 1 129 ? -24.058 2.566 38.134 1.00 84.81 129 ASP A O 1
ATOM 968 N N . ARG A 1 130 ? -23.151 3.453 36.272 1.00 83.12 130 ARG A N 1
ATOM 969 C CA . ARG A 1 130 ? -23.638 2.422 35.344 1.00 83.12 130 ARG A CA 1
ATOM 970 C C . ARG A 1 130 ? -22.834 1.127 35.430 1.00 83.12 130 ARG A C 1
ATOM 972 O O . ARG A 1 130 ? -23.352 0.078 35.067 1.00 83.12 130 ARG A O 1
ATOM 979 N N . GLY A 1 131 ? -21.594 1.196 35.914 1.00 84.81 131 GLY A N 1
ATOM 980 C CA . GLY A 1 131 ? -20.669 0.070 35.927 1.00 84.81 131 GLY A CA 1
ATOM 981 C C . GLY A 1 131 ? -20.228 -0.318 34.518 1.00 84.81 131 GLY A C 1
ATOM 982 O O . GLY A 1 131 ? -20.290 -1.490 34.180 1.00 84.81 131 GLY A O 1
ATOM 983 N N . VAL A 1 132 ? -19.809 0.646 33.696 1.00 86.50 132 VAL A N 1
ATOM 984 C CA . VAL A 1 132 ? -19.340 0.407 32.320 1.00 86.50 132 VAL A CA 1
ATOM 985 C C . VAL A 1 132 ?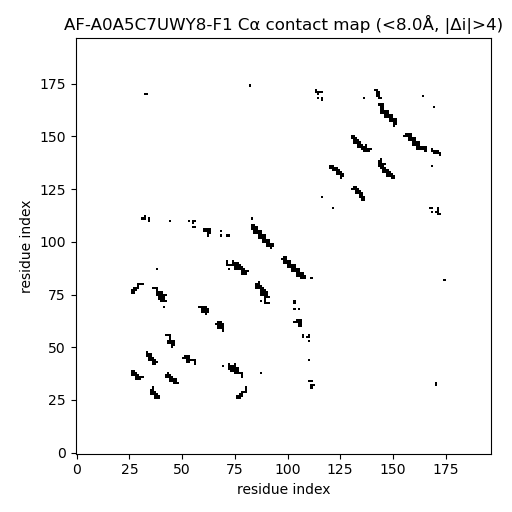 -17.916 0.930 32.163 1.00 86.50 132 VAL A C 1
ATOM 987 O O . VAL A 1 132 ? -17.639 2.080 32.493 1.00 86.50 132 VAL A O 1
ATOM 990 N N . LEU A 1 133 ? -17.016 0.101 31.644 1.00 88.38 133 LEU A N 1
ATOM 991 C CA . LEU A 1 133 ? -15.664 0.473 31.230 1.00 88.38 133 LEU A CA 1
ATOM 992 C C . LEU A 1 133 ? -15.590 0.353 29.706 1.00 88.38 133 LEU A C 1
ATOM 994 O O . LEU A 1 133 ? -15.918 -0.689 29.153 1.00 88.38 133 LEU A O 1
ATOM 998 N N . THR A 1 134 ? -15.179 1.411 29.016 1.00 88.62 134 THR A N 1
ATOM 999 C CA . THR A 1 134 ? -14.980 1.420 27.561 1.00 88.62 134 THR A CA 1
ATOM 1000 C C . THR A 1 134 ? -13.503 1.632 27.260 1.00 88.62 134 THR A C 1
ATOM 1002 O O . THR A 1 134 ? -12.933 2.651 27.652 1.00 88.62 134 THR A O 1
ATOM 1005 N N . ILE A 1 135 ? -12.905 0.678 26.548 1.00 89.56 135 ILE A N 1
ATOM 1006 C CA . ILE A 1 135 ? -11.512 0.680 26.097 1.00 89.56 135 ILE A CA 1
ATOM 1007 C C . ILE A 1 135 ? -11.528 0.783 24.561 1.00 89.56 135 ILE A C 1
ATOM 1009 O O . ILE A 1 135 ? -11.737 -0.221 23.872 1.00 89.56 135 ILE A O 1
ATOM 1013 N N . PRO A 1 136 ? -11.394 1.990 23.988 1.00 85.50 136 PRO A N 1
ATOM 1014 C CA . PRO A 1 136 ? -11.133 2.152 22.560 1.00 85.50 136 PRO A CA 1
ATOM 1015 C C . PRO A 1 136 ? -9.699 1.715 22.204 1.00 85.50 136 PRO A C 1
ATOM 1017 O O . PRO A 1 136 ? -8.866 1.529 23.088 1.00 85.50 136 PRO A O 1
ATOM 1020 N N . CYS A 1 137 ? -9.400 1.595 20.908 1.00 84.19 137 CYS A N 1
ATOM 1021 C CA . CYS A 1 137 ? -8.058 1.294 20.389 1.00 84.19 137 CYS A CA 1
ATOM 1022 C C . CYS A 1 137 ? -7.471 -0.085 20.766 1.00 84.19 137 CYS A C 1
ATOM 1024 O O . CYS A 1 137 ? -6.265 -0.210 20.954 1.00 84.19 137 CYS A O 1
ATOM 1026 N N . VAL A 1 138 ? -8.290 -1.141 20.854 1.00 84.56 138 VAL A N 1
ATOM 1027 C CA . VAL A 1 138 ? -7.800 -2.507 21.136 1.00 84.56 138 VAL A CA 1
ATOM 1028 C C . VAL A 1 138 ? -7.488 -3.247 19.827 1.00 84.56 138 VAL A C 1
ATOM 1030 O O . VAL A 1 138 ? -8.413 -3.543 19.071 1.00 84.56 138 VAL A O 1
ATOM 1033 N N . LYS A 1 139 ? -6.209 -3.564 19.566 1.00 79.00 139 LYS A N 1
ATOM 1034 C CA . LYS A 1 139 ? -5.734 -4.362 18.410 1.00 79.00 139 LYS A CA 1
ATOM 1035 C C . LYS A 1 139 ? -6.086 -5.846 18.615 1.00 79.00 139 LYS A C 1
ATOM 1037 O O . LYS A 1 139 ? -5.695 -6.447 19.613 1.00 79.00 139 LYS A O 1
ATOM 1042 N N . ILE A 1 140 ? -6.836 -6.440 17.685 1.00 74.62 140 ILE A N 1
ATOM 1043 C CA . ILE A 1 140 ? -7.162 -7.875 17.621 1.00 74.62 140 ILE A CA 1
ATOM 1044 C C . ILE A 1 140 ? -7.072 -8.307 16.155 1.00 74.62 140 ILE A C 1
ATOM 1046 O O . ILE A 1 140 ? -7.875 -7.847 15.349 1.00 74.62 140 ILE A O 1
ATOM 1050 N N . ASN A 1 141 ? -6.144 -9.210 15.813 1.00 72.50 141 ASN A N 1
ATOM 1051 C CA . ASN A 1 141 ? -5.944 -9.721 14.443 1.00 72.50 141 ASN A CA 1
ATOM 1052 C C . ASN A 1 141 ? -5.922 -8.586 13.395 1.00 72.50 141 ASN A C 1
ATOM 1054 O O . ASN A 1 141 ? -6.784 -8.524 12.516 1.00 72.50 141 ASN A O 1
ATOM 1058 N N . ASP A 1 142 ? -5.002 -7.636 13.574 1.00 64.12 142 ASP A N 1
ATOM 1059 C CA . ASP A 1 142 ? -4.787 -6.464 12.706 1.00 64.12 142 ASP A CA 1
ATOM 1060 C C . ASP A 1 142 ? -6.013 -5.545 12.529 1.00 64.12 142 ASP A C 1
ATOM 1062 O O . ASP A 1 142 ? -6.060 -4.685 11.655 1.00 64.12 142 ASP 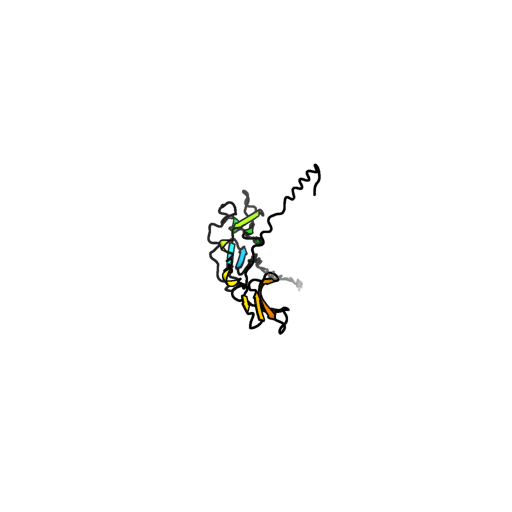A O 1
ATOM 1066 N N . SER A 1 143 ? -7.022 -5.696 13.390 1.00 60.34 143 SER A N 1
ATOM 1067 C CA . SER A 1 143 ? -8.207 -4.844 13.448 1.00 60.34 143 SER A CA 1
ATOM 1068 C C . SER A 1 143 ? -8.269 -4.125 14.788 1.00 60.34 143 SER A C 1
ATOM 1070 O O . SER A 1 143 ? -8.165 -4.755 15.841 1.00 60.34 143 SER A O 1
ATOM 1072 N N . ILE A 1 144 ? -8.497 -2.812 14.773 1.00 74.56 144 ILE A N 1
ATOM 1073 C CA . ILE A 1 144 ? -8.768 -2.056 15.996 1.00 74.56 144 ILE A CA 1
ATOM 1074 C C . ILE A 1 144 ? -10.267 -2.030 16.301 1.00 74.56 144 ILE A C 1
ATOM 1076 O O . ILE A 1 144 ? -11.087 -1.589 15.494 1.00 74.56 144 ILE A O 1
ATOM 1080 N N . VAL A 1 145 ? -10.616 -2.469 17.510 1.00 79.69 145 VAL A N 1
ATOM 1081 C CA . VAL A 1 145 ? -11.988 -2.499 18.028 1.00 79.69 145 VAL A CA 1
ATOM 1082 C C . VAL A 1 145 ? -12.143 -1.627 19.274 1.00 79.69 145 VAL A C 1
ATOM 1084 O O . VAL A 1 145 ? -11.172 -1.215 19.914 1.00 79.69 145 VAL A O 1
ATOM 1087 N N . THR A 1 146 ? -13.394 -1.364 19.651 1.00 82.19 146 THR A N 1
ATOM 1088 C CA . THR A 1 146 ? -13.724 -0.845 20.981 1.00 82.19 146 THR A CA 1
ATOM 1089 C C . THR A 1 146 ? -14.245 -1.989 21.836 1.00 82.19 146 THR A C 1
ATOM 1091 O O . THR A 1 146 ? -15.248 -2.626 21.512 1.00 82.19 146 THR A O 1
ATOM 1094 N N . VAL A 1 147 ? -13.563 -2.249 22.945 1.00 86.19 147 VAL A N 1
ATOM 1095 C CA . VAL A 1 147 ? -14.038 -3.170 23.974 1.00 86.19 147 VAL A CA 1
ATOM 1096 C C . VAL A 1 147 ? -14.902 -2.387 24.952 1.00 86.19 147 VAL A C 1
ATOM 1098 O O . VAL A 1 147 ? -14.532 -1.298 25.390 1.00 86.19 147 VAL A O 1
ATOM 1101 N N . SER A 1 148 ? -16.049 -2.947 25.312 1.00 86.12 148 SER A N 1
ATOM 1102 C CA . SER A 1 148 ? -16.813 -2.516 26.474 1.00 86.12 148 SER A CA 1
ATOM 1103 C C . SER A 1 148 ? -16.793 -3.626 27.511 1.00 86.12 148 SER A C 1
ATOM 1105 O O . SER A 1 148 ? -16.640 -4.806 27.196 1.00 86.12 148 SER A O 1
ATOM 1107 N N . MET A 1 149 ? -16.896 -3.252 28.774 1.00 85.06 149 MET A N 1
ATOM 1108 C CA . MET A 1 149 ? -16.968 -4.192 29.875 1.00 85.06 149 MET A CA 1
ATOM 1109 C C . MET A 1 149 ? -18.043 -3.722 30.840 1.00 85.06 149 MET A C 1
ATOM 1111 O O . MET A 1 149 ? -17.981 -2.600 31.347 1.00 85.06 149 MET A O 1
ATOM 1115 N N . ASP A 1 150 ? -19.017 -4.584 31.097 1.00 85.25 150 ASP A N 1
ATOM 1116 C CA . ASP A 1 150 ? -20.129 -4.314 32.000 1.00 85.25 150 ASP A CA 1
ATOM 1117 C C . ASP A 1 150 ? -19.840 -4.945 33.369 1.00 85.25 150 ASP A C 1
ATOM 1119 O O . ASP A 1 150 ? -19.373 -6.082 33.483 1.00 85.25 150 ASP A O 1
ATOM 1123 N N . ARG A 1 151 ? -20.095 -4.207 34.448 1.00 82.31 151 ARG A N 1
ATOM 1124 C CA . ARG A 1 151 ? -19.876 -4.675 35.816 1.00 82.31 151 ARG A CA 1
ATOM 1125 C C . ARG A 1 151 ? -20.927 -5.717 36.171 1.00 82.31 151 ARG A C 1
ATOM 1127 O O . ARG A 1 151 ? -22.132 -5.468 36.099 1.00 82.31 151 ARG A O 1
ATOM 1134 N N . ARG A 1 152 ? -20.479 -6.876 36.654 1.00 78.50 152 ARG A N 1
ATOM 1135 C CA . ARG A 1 152 ? -21.359 -7.967 37.071 1.00 78.50 152 ARG A CA 1
ATOM 1136 C C . ARG A 1 152 ? -22.058 -7.624 38.390 1.00 78.50 152 ARG A C 1
ATOM 1138 O O . ARG A 1 152 ? -21.577 -7.947 39.484 1.00 78.50 152 ARG A O 1
ATOM 1145 N N . GLY A 1 153 ? -23.205 -6.957 38.280 1.00 72.94 153 GLY A N 1
ATOM 1146 C CA . GLY A 1 153 ? -24.008 -6.491 39.410 1.00 72.94 153 GLY A CA 1
ATOM 1147 C C . GLY A 1 153 ? -23.232 -5.527 40.314 1.00 72.94 153 GLY A C 1
ATOM 1148 O O . GLY A 1 153 ? -22.645 -4.549 39.852 1.00 72.94 153 GLY A O 1
ATOM 1149 N N . ASN A 1 154 ? -23.207 -5.830 41.615 1.00 70.81 154 ASN A N 1
ATOM 1150 C CA . ASN A 1 154 ? -22.504 -5.033 42.630 1.00 70.81 154 ASN A CA 1
ATOM 1151 C C . ASN A 1 154 ? -21.087 -5.556 42.946 1.00 70.81 154 ASN A C 1
ATOM 1153 O O . ASN A 1 154 ? -20.498 -5.149 43.945 1.00 70.81 154 ASN A O 1
ATOM 1157 N N . SER A 1 155 ? -20.550 -6.490 42.154 1.00 66.25 155 SER A N 1
ATOM 1158 C CA . SER A 1 155 ? -19.185 -7.004 42.340 1.00 66.25 155 SER A CA 1
ATOM 1159 C C . SER A 1 155 ? -18.157 -6.173 41.569 1.00 66.25 155 SER A C 1
ATOM 1161 O O . SER A 1 155 ? -18.499 -5.533 40.582 1.00 66.25 155 SER A O 1
ATOM 1163 N N . SER A 1 156 ? -16.882 -6.235 41.958 1.00 69.50 156 SER A N 1
ATOM 1164 C CA . SER A 1 156 ? -15.773 -5.634 41.195 1.00 69.50 156 SER A CA 1
ATOM 1165 C C . SER A 1 156 ? -15.357 -6.455 39.961 1.00 69.50 156 SER A C 1
ATOM 1167 O O . SER A 1 156 ? -14.287 -6.217 39.405 1.00 69.50 156 SER A O 1
ATOM 1169 N N . ASN A 1 157 ? -16.167 -7.436 39.550 1.00 77.00 157 ASN A N 1
ATOM 1170 C CA . ASN A 1 157 ? -15.905 -8.278 38.388 1.00 77.00 157 ASN A CA 1
ATOM 1171 C C . ASN A 1 157 ? -16.561 -7.664 37.147 1.00 77.00 157 ASN A C 1
ATOM 1173 O O . ASN A 1 157 ? -17.713 -7.232 37.202 1.00 77.00 157 ASN A O 1
ATOM 1177 N N . TRP A 1 158 ? -15.842 -7.680 36.030 1.00 76.81 158 TRP A N 1
ATOM 1178 C CA . TRP A 1 158 ? -16.260 -7.082 34.765 1.00 76.81 158 TRP A CA 1
ATOM 1179 C C . TRP A 1 158 ? -16.422 -8.176 33.703 1.00 76.81 158 TRP A C 1
ATOM 1181 O O . TRP A 1 158 ? -15.543 -9.023 33.549 1.00 76.81 158 TRP A O 1
ATOM 1191 N N . GLU A 1 159 ? -17.548 -8.177 32.994 1.00 75.88 159 GLU A N 1
ATOM 1192 C CA . GLU A 1 159 ? -17.840 -9.079 31.876 1.00 75.88 159 GLU A CA 1
ATOM 1193 C C . GLU A 1 159 ? -17.518 -8.361 30.558 1.00 75.88 159 GLU A C 1
ATOM 1195 O O . GLU A 1 159 ? -17.888 -7.204 30.378 1.00 75.88 159 GLU A O 1
ATOM 1200 N N . VAL A 1 160 ? -16.791 -9.019 29.650 1.00 69.62 160 VAL A N 1
ATOM 1201 C CA . VAL A 1 160 ? -16.264 -8.394 28.423 1.00 69.62 160 VAL A CA 1
ATOM 1202 C C . VAL A 1 160 ? -17.255 -8.530 27.268 1.00 69.62 160 VAL A C 1
ATOM 1204 O O . VAL A 1 160 ? -17.651 -9.642 26.916 1.00 69.62 160 VAL A O 1
ATOM 1207 N N . THR A 1 161 ? -17.585 -7.412 26.623 1.00 66.94 161 THR A N 1
ATOM 1208 C CA . THR A 1 161 ? -18.352 -7.345 25.375 1.00 66.94 161 THR A CA 1
ATOM 1209 C C . THR A 1 161 ? -17.527 -6.652 24.280 1.00 66.94 161 THR A C 1
ATOM 1211 O O . THR A 1 161 ? -17.093 -5.507 24.396 1.00 66.94 161 THR A O 1
ATOM 1214 N N . PHE A 1 162 ? -17.271 -7.365 23.181 1.00 60.72 162 PHE A N 1
ATOM 1215 C CA . PHE A 1 162 ? -16.501 -6.838 22.050 1.00 60.72 162 PHE A CA 1
ATOM 1216 C C . PHE A 1 162 ? -17.435 -6.143 21.052 1.00 60.72 162 PHE A C 1
ATOM 1218 O O . PHE A 1 162 ? -18.284 -6.801 20.446 1.00 60.72 162 PHE A O 1
ATOM 1225 N N . PHE A 1 163 ? -17.264 -4.837 20.829 1.00 61.97 163 PHE A N 1
ATOM 1226 C CA . PHE A 1 163 ? -17.972 -4.121 19.767 1.00 61.97 163 PHE A CA 1
ATOM 1227 C C . PHE A 1 163 ? -17.086 -4.033 18.520 1.00 61.97 163 PHE A C 1
ATOM 1229 O O . PHE A 1 163 ? -16.146 -3.245 18.448 1.00 61.97 163 PHE A O 1
ATOM 1236 N N . GLN A 1 164 ? -17.402 -4.864 17.522 1.00 53.84 164 GLN A N 1
ATOM 1237 C CA . GLN A 1 164 ? -16.545 -5.109 16.351 1.00 53.84 164 GLN A CA 1
ATOM 1238 C C . GLN A 1 164 ? -16.304 -3.909 15.421 1.00 53.84 164 GLN A C 1
ATOM 1240 O O . GLN A 1 164 ? -15.419 -3.998 14.582 1.00 53.84 164 GLN A O 1
ATOM 1245 N N . ASN A 1 165 ? -17.059 -2.810 15.529 1.00 51.19 165 ASN A N 1
ATOM 1246 C CA . ASN A 1 165 ? -16.982 -1.700 14.574 1.00 51.19 165 ASN A CA 1
ATOM 1247 C C . ASN A 1 165 ? -16.837 -0.345 15.274 1.00 51.19 165 ASN A C 1
ATOM 1249 O O . ASN A 1 165 ? -17.832 0.325 15.555 1.00 51.19 165 ASN A O 1
ATOM 1253 N N . ASN A 1 166 ? -15.595 0.098 15.475 1.00 54.91 166 ASN A N 1
ATOM 1254 C CA . ASN A 1 166 ? -15.303 1.520 15.626 1.00 54.91 166 ASN A CA 1
ATOM 1255 C C . ASN A 1 166 ? -15.017 2.095 14.229 1.00 54.91 166 ASN A C 1
ATOM 1257 O O . ASN A 1 166 ? -13.918 1.951 13.699 1.00 54.91 166 ASN A O 1
ATOM 1261 N N . SER A 1 167 ? -16.020 2.718 13.605 1.00 57.47 167 SER A N 1
ATOM 1262 C CA . SER A 1 167 ? -15.925 3.222 12.224 1.00 57.47 167 SER A CA 1
ATOM 1263 C C . SER A 1 167 ? -14.845 4.293 12.028 1.00 57.47 167 SER A C 1
ATOM 1265 O O . SER A 1 167 ? -14.334 4.442 10.921 1.00 57.47 167 SER A O 1
ATOM 1267 N N . THR A 1 168 ? -14.471 5.004 13.092 1.00 51.81 168 THR A N 1
ATOM 1268 C CA . THR A 1 168 ? -13.365 5.978 13.126 1.00 51.81 168 THR A CA 1
ATOM 1269 C C . THR A 1 168 ? -11.980 5.325 13.060 1.00 51.81 168 THR A C 1
ATOM 1271 O O . THR A 1 168 ? -11.022 5.984 12.674 1.00 51.81 168 THR A O 1
ATOM 1274 N N . MET A 1 169 ? -11.871 4.035 13.396 1.00 53.94 169 MET A N 1
ATOM 1275 C CA . MET A 1 169 ? -10.607 3.286 13.509 1.00 53.94 169 MET A CA 1
ATOM 1276 C C . MET A 1 169 ? -10.481 2.155 12.476 1.00 53.94 169 MET A C 1
ATOM 1278 O O . MET A 1 169 ? -9.522 1.385 12.501 1.00 53.94 169 MET A O 1
ATOM 1282 N N . ALA A 1 170 ? -11.437 2.054 11.547 1.00 52.94 170 ALA A N 1
ATOM 1283 C CA . ALA A 1 170 ? -11.390 1.082 10.463 1.00 52.94 170 ALA A CA 1
ATOM 1284 C C . ALA A 1 170 ? -10.128 1.288 9.602 1.00 52.94 170 ALA A C 1
ATOM 1286 O O . ALA A 1 170 ? -9.924 2.364 9.025 1.00 52.94 170 ALA A O 1
ATOM 1287 N N . ASN A 1 171 ? -9.330 0.225 9.478 1.00 50.22 171 ASN A N 1
ATOM 1288 C CA . ASN A 1 171 ? -8.075 0.150 8.720 1.00 50.22 171 ASN A CA 1
ATOM 1289 C C . ASN A 1 171 ? -6.889 0.922 9.342 1.00 50.22 171 ASN A C 1
ATOM 1291 O O . ASN A 1 171 ? -6.004 1.360 8.608 1.00 50.22 171 ASN A O 1
ATOM 1295 N N . TYR A 1 172 ? -6.856 1.108 10.668 1.00 50.50 172 TYR A N 1
ATOM 1296 C CA . TYR A 1 172 ? -5.616 1.493 11.353 1.00 50.50 172 TYR A CA 1
ATOM 1297 C C . TYR A 1 172 ? -4.689 0.283 11.470 1.00 50.50 172 TYR A C 1
ATOM 1299 O O . TYR A 1 172 ? -5.036 -0.688 12.141 1.00 50.50 172 TYR A O 1
ATOM 1307 N N . ASN A 1 173 ? -3.503 0.397 10.879 1.00 55.75 173 ASN A N 1
ATOM 1308 C CA . ASN A 1 173 ? -2.378 -0.479 11.157 1.00 55.75 173 ASN A CA 1
ATOM 1309 C C . ASN A 1 173 ? -1.335 0.307 11.947 1.00 55.75 173 ASN A C 1
ATOM 1311 O O . ASN A 1 173 ? -1.027 1.452 11.622 1.00 55.75 173 ASN A O 1
ATOM 1315 N N . GLU A 1 174 ? -0.814 -0.336 12.979 1.00 53.12 174 GLU A N 1
ATOM 1316 C CA . GLU A 1 174 ? 0.408 0.064 13.663 1.00 53.12 174 GLU A CA 1
ATOM 1317 C C . GLU A 1 174 ? 1.580 -0.318 12.748 1.00 53.12 174 GLU A C 1
ATOM 1319 O O . GLU A 1 174 ? 1.565 -1.410 12.175 1.00 53.12 174 GLU A O 1
ATOM 1324 N N . ASP A 1 175 ? 2.544 0.579 12.541 1.00 52.44 175 ASP A N 1
ATOM 1325 C CA . ASP A 1 175 ? 3.798 0.181 11.905 1.00 52.44 175 ASP A CA 1
ATOM 1326 C C . ASP A 1 175 ? 4.562 -0.656 12.941 1.00 52.44 175 ASP A C 1
ATOM 1328 O O . ASP A 1 175 ? 4.984 -0.131 13.969 1.00 52.44 175 ASP A O 1
ATOM 1332 N N . ASP A 1 176 ? 4.664 -1.967 12.712 1.00 47.81 176 ASP A N 1
ATOM 1333 C CA . ASP A 1 176 ? 5.436 -2.847 13.588 1.00 47.81 176 ASP A CA 1
ATOM 1334 C C . ASP A 1 176 ? 6.940 -2.544 13.378 1.00 47.81 176 ASP A C 1
ATOM 1336 O O . ASP A 1 176 ? 7.542 -2.952 12.375 1.00 47.81 176 ASP A O 1
ATOM 1340 N N . ASP A 1 177 ? 7.522 -1.782 14.313 1.00 46.72 177 ASP A N 1
ATOM 1341 C CA . ASP A 1 177 ? 8.956 -1.466 14.420 1.00 46.72 177 ASP A CA 1
ATOM 1342 C C . ASP A 1 177 ? 9.762 -2.709 14.872 1.00 46.72 177 ASP A C 1
ATOM 1344 O O . ASP A 1 177 ? 10.390 -2.731 15.929 1.00 46.72 177 ASP A O 1
ATOM 1348 N N . ASP A 1 178 ? 9.737 -3.766 14.055 1.00 53.47 178 ASP A N 1
ATOM 1349 C CA . ASP A 1 178 ? 10.642 -4.921 14.149 1.00 53.47 178 ASP A CA 1
ATOM 1350 C C . ASP A 1 178 ? 12.005 -4.571 13.495 1.00 53.47 178 ASP A C 1
ATOM 1352 O O . ASP A 1 178 ? 12.277 -5.020 12.380 1.00 53.47 178 ASP A O 1
ATOM 1356 N N . ASP A 1 179 ? 12.824 -3.728 14.130 1.00 53.78 179 ASP A N 1
ATOM 1357 C CA . ASP A 1 179 ? 14.268 -3.521 13.864 1.00 53.78 179 ASP A CA 1
ATOM 1358 C C . ASP A 1 179 ? 14.905 -2.997 15.191 1.00 53.78 179 ASP A C 1
ATOM 1360 O O . ASP A 1 179 ? 14.623 -1.860 15.571 1.00 53.78 179 ASP A O 1
ATOM 1364 N N . ASP A 1 180 ? 15.724 -3.682 16.004 1.00 53.50 180 ASP A N 1
ATOM 1365 C CA . ASP A 1 180 ? 16.281 -5.052 16.063 1.00 53.50 180 ASP A CA 1
ATOM 1366 C C . ASP A 1 180 ? 16.541 -5.425 17.572 1.00 53.50 180 ASP A C 1
ATOM 1368 O O . ASP A 1 180 ? 16.331 -4.586 18.452 1.00 53.50 180 ASP A O 1
ATOM 1372 N N . ASP A 1 181 ? 16.993 -6.655 17.889 1.00 53.41 181 ASP A N 1
ATOM 1373 C CA . ASP A 1 181 ? 17.578 -7.076 19.196 1.00 53.41 181 ASP A CA 1
ATOM 1374 C C . ASP A 1 181 ? 19.078 -6.639 19.327 1.00 53.41 181 ASP A C 1
ATOM 1376 O O . ASP A 1 181 ? 19.609 -6.035 18.398 1.00 53.41 181 ASP A O 1
ATOM 1380 N N . ASP A 1 182 ? 19.761 -6.999 20.436 1.00 52.88 182 ASP A N 1
ATOM 1381 C CA . ASP A 1 182 ? 21.171 -6.706 20.848 1.00 52.88 182 ASP A CA 1
ATOM 1382 C C . ASP A 1 182 ? 21.332 -5.420 21.723 1.00 52.88 182 ASP A C 1
ATOM 1384 O O . ASP A 1 182 ? 20.839 -4.349 21.374 1.00 52.88 182 ASP A O 1
ATOM 1388 N N . ASP A 1 183 ? 21.971 -5.390 22.909 1.00 51.25 183 ASP A N 1
ATOM 1389 C CA . ASP A 1 183 ? 22.853 -6.339 23.622 1.00 51.25 183 ASP A CA 1
ATOM 1390 C C . ASP A 1 183 ? 22.504 -6.464 25.135 1.00 51.25 183 ASP A C 1
ATOM 1392 O O . ASP A 1 183 ? 22.332 -5.456 25.829 1.00 51.25 183 ASP A O 1
ATOM 1396 N N . ASP A 1 184 ? 22.518 -7.690 25.679 1.00 52.91 184 ASP A N 1
ATOM 1397 C CA . ASP A 1 184 ? 22.611 -7.970 27.128 1.00 52.91 184 ASP A CA 1
ATOM 1398 C C . ASP A 1 184 ? 24.099 -8.062 27.548 1.00 52.91 184 ASP A C 1
ATOM 1400 O O . ASP A 1 184 ? 24.723 -9.119 27.425 1.00 52.91 184 ASP A O 1
ATOM 1404 N N . ASP A 1 185 ? 24.677 -6.975 28.072 1.00 55.31 185 ASP A N 1
ATOM 1405 C CA . ASP A 1 185 ? 26.058 -6.964 28.593 1.00 55.31 185 ASP A CA 1
ATOM 1406 C C . ASP A 1 185 ? 26.100 -7.271 30.113 1.00 55.31 185 ASP A C 1
ATOM 1408 O O . ASP A 1 185 ? 26.028 -6.392 30.981 1.00 55.31 185 ASP A O 1
ATOM 1412 N N . ASP A 1 186 ? 26.229 -8.561 30.441 1.00 53.72 186 ASP A N 1
ATOM 1413 C CA . ASP A 1 186 ? 26.475 -9.086 31.794 1.00 53.72 186 ASP A CA 1
ATOM 1414 C C . ASP A 1 186 ? 27.898 -8.728 32.303 1.00 53.72 186 ASP A C 1
ATOM 1416 O O . ASP A 1 186 ? 28.840 -9.511 32.146 1.00 53.72 186 ASP A O 1
ATOM 1420 N N . GLU A 1 187 ? 28.082 -7.603 33.015 1.00 50.94 187 GLU A N 1
ATOM 1421 C CA . GLU A 1 187 ? 29.302 -7.379 33.827 1.00 50.94 187 GLU A CA 1
ATOM 1422 C C . GLU A 1 187 ? 29.134 -7.789 35.307 1.00 50.94 187 GLU A C 1
ATOM 1424 O O . GLU A 1 187 ? 28.984 -6.981 36.231 1.00 50.94 187 GLU A O 1
ATOM 1429 N N . GLU A 1 188 ? 29.233 -9.100 35.561 1.00 41.81 188 GLU A N 1
ATOM 1430 C CA . GLU A 1 188 ? 29.343 -9.667 36.912 1.00 41.81 188 GLU A CA 1
ATOM 1431 C C . GLU A 1 188 ? 30.726 -9.371 37.545 1.00 41.81 188 GLU A C 1
ATOM 1433 O O . GLU A 1 188 ? 31.650 -10.186 37.484 1.00 41.81 188 GLU A O 1
ATOM 1438 N N . THR A 1 189 ? 30.884 -8.247 38.258 1.00 45.03 189 THR A N 1
ATOM 1439 C CA . THR A 1 189 ? 32.059 -8.030 39.134 1.00 45.03 189 THR A CA 1
ATOM 1440 C C . THR A 1 189 ? 31.791 -8.405 40.599 1.00 45.03 189 THR A C 1
ATOM 1442 O O . THR A 1 189 ? 31.126 -7.715 41.372 1.00 45.03 189 THR A O 1
ATOM 1445 N N . ASN A 1 190 ? 32.353 -9.546 41.009 1.00 40.34 190 ASN A N 1
ATOM 1446 C CA . ASN A 1 190 ? 32.156 -10.149 42.331 1.00 40.34 190 ASN A CA 1
ATOM 1447 C C . ASN A 1 190 ? 32.890 -9.422 43.489 1.00 40.34 190 ASN A C 1
ATOM 1449 O O . ASN A 1 190 ? 34.105 -9.257 43.460 1.00 40.34 190 ASN A O 1
ATOM 1453 N N . LYS A 1 191 ? 32.153 -9.217 44.594 1.00 40.94 191 LYS A N 1
ATOM 1454 C CA . LYS A 1 191 ? 32.584 -9.256 46.018 1.00 40.94 191 LYS A CA 1
ATOM 1455 C C . LYS A 1 191 ? 33.751 -8.372 46.516 1.00 40.94 191 LYS A C 1
ATOM 1457 O O . LYS A 1 191 ? 34.918 -8.711 46.345 1.00 40.94 191 LYS A O 1
ATOM 1462 N N . SER A 1 192 ? 33.432 -7.523 47.503 1.00 38.12 192 SER A N 1
ATOM 1463 C CA . SER A 1 192 ? 34.125 -7.561 48.810 1.00 38.12 192 SER A CA 1
ATOM 1464 C C . SER A 1 192 ? 33.257 -7.086 50.000 1.00 38.12 192 SER A C 1
ATOM 1466 O O . SER A 1 192 ? 32.595 -6.061 49.948 1.00 38.12 192 SER A O 1
ATOM 1468 N N . GLU A 1 193 ? 33.268 -7.898 51.066 1.00 40.06 193 GLU A N 1
ATOM 1469 C CA . GLU A 1 193 ? 33.157 -7.556 52.506 1.00 40.06 193 GLU A CA 1
ATOM 1470 C C . GLU A 1 193 ? 32.007 -6.651 53.030 1.00 40.06 193 GLU A C 1
ATOM 1472 O O . GLU A 1 193 ? 31.964 -5.445 52.852 1.00 40.06 193 GLU A O 1
ATOM 1477 N N . GLN A 1 194 ? 30.999 -7.221 53.705 1.00 37.66 194 GLN A N 1
ATOM 1478 C CA . GLN A 1 194 ? 30.945 -7.560 55.151 1.00 37.66 194 GLN A CA 1
ATOM 1479 C C . GLN A 1 194 ? 30.441 -6.451 56.122 1.00 37.66 194 GLN A C 1
ATOM 1481 O O . GLN A 1 194 ? 31.207 -5.647 56.642 1.00 37.66 194 GLN A O 1
ATOM 1486 N N . LYS A 1 195 ? 29.205 -6.687 56.612 1.00 35.59 195 LYS A N 1
ATOM 1487 C CA . LYS A 1 195 ? 28.846 -6.831 58.051 1.00 35.59 195 LYS A CA 1
ATOM 1488 C C . LYS A 1 195 ? 28.336 -5.607 58.850 1.00 35.59 195 LYS A C 1
ATOM 1490 O O . LYS A 1 195 ? 28.995 -4.581 58.972 1.00 35.59 195 LYS A O 1
ATOM 1495 N N . LYS A 1 196 ? 27.261 -5.893 59.612 1.00 36.16 196 LYS A N 1
ATOM 1496 C CA . LYS A 1 196 ? 26.471 -5.083 60.578 1.00 36.16 196 LYS A CA 1
ATOM 1497 C C . LYS A 1 196 ? 25.324 -4.287 59.925 1.00 36.16 196 LYS A C 1
ATOM 1499 O O . LYS A 1 196 ? 25.564 -3.560 58.976 1.00 36.16 196 LYS A O 1
ATOM 1504 N N . ARG A 1 197 ? 24.086 -4.349 60.430 1.00 34.88 197 ARG A N 1
ATOM 1505 C CA . ARG A 1 197 ? 23.582 -4.918 61.703 1.00 34.88 197 ARG A CA 1
ATOM 1506 C C . ARG A 1 197 ? 22.547 -6.013 61.488 1.00 34.88 197 ARG A C 1
ATOM 1508 O O . ARG A 1 197 ? 21.800 -5.894 60.502 1.00 34.88 197 ARG A O 1
#